Protein AF-A0A9E2MIL6-F1 (afdb_monomer_lite)

pLDDT: mean 82.3, std 19.16, range [36.94, 98.62]

Secondary structure (DSSP, 8-state):
--------PPPPTHHHHHHHHHHHHHHHHHHHHHHHHHHHHHHHHHHHSSSSSSHHHHHHHHHHHHHHHHHHHHHHHHHHHHHHHHHHHHHHHHHHHHHHHHHHHHHHHHHHHHHHHHHHHHHHHHTHHHHHHHHHHHHHHHHHHHHHHHHHHHHHHHHHHHHHHHHHHHHHHHHHHHHHHHHHHT-HHHHHHHHHHHHHHHHHHHHHHHHHHHTT-HHHHHHHHHHHHHHHHHHHHHS-HHHHHHHHHHHHHHHHHHHHTTT-HHHHHHHHHHHHHHHTT-S----------------------------------------PPPPPPPP-

Structure (mmCIF, N/CA/C/O backbone):
data_AF-A0A9E2MIL6-F1
#
_entry.id   AF-A0A9E2MIL6-F1
#
loop_
_atom_site.group_PDB
_atom_site.id
_atom_site.type_symbol
_atom_site.label_atom_id
_atom_site.label_alt_id
_atom_site.label_comp_id
_atom_site.label_asym_id
_atom_site.label_entity_id
_atom_site.label_seq_id
_atom_site.pdbx_PDB_ins_code
_atom_site.Cartn_x
_atom_site.Cartn_y
_atom_site.Cartn_z
_atom_site.occupancy
_atom_site.B_iso_or_equiv
_atom_site.auth_seq_id
_atom_site.auth_comp_id
_atom_site.auth_asym_id
_atom_site.auth_atom_id
_atom_site.pdbx_PDB_model_num
ATOM 1 N N . MET A 1 1 ? 63.887 69.217 -144.953 1.00 43.25 1 MET A N 1
ATOM 2 C CA . MET A 1 1 ? 65.229 69.279 -144.340 1.00 43.25 1 MET A CA 1
ATOM 3 C C . MET A 1 1 ? 65.961 68.019 -144.790 1.00 43.25 1 MET A C 1
ATOM 5 O O . MET A 1 1 ? 65.650 66.962 -144.269 1.00 43.25 1 MET A O 1
ATOM 9 N N . SER A 1 2 ? 66.550 68.006 -145.995 1.00 41.06 2 SER A N 1
ATOM 10 C CA . SER A 1 2 ? 67.922 68.478 -146.330 1.00 41.06 2 SER A CA 1
ATOM 11 C C . SER A 1 2 ? 68.955 67.561 -145.655 1.00 41.06 2 SER A C 1
ATOM 13 O O . SER A 1 2 ? 68.923 67.476 -144.437 1.00 41.06 2 SER A O 1
ATOM 15 N N . THR A 1 3 ? 69.821 66.802 -146.334 1.00 38.66 3 THR A N 1
ATOM 16 C CA . THR A 1 3 ? 70.665 67.081 -147.522 1.00 38.66 3 THR A CA 1
ATOM 17 C C . THR A 1 3 ? 70.992 65.762 -148.277 1.00 38.66 3 THR A C 1
ATOM 19 O O . THR A 1 3 ? 71.139 64.716 -147.656 1.00 38.66 3 THR A O 1
ATOM 22 N N . GLU A 1 4 ? 70.836 65.674 -149.606 1.00 36.94 4 GLU A N 1
ATOM 23 C CA . GLU A 1 4 ? 71.826 65.979 -150.673 1.00 36.94 4 GLU A CA 1
ATOM 24 C C . GLU A 1 4 ? 72.925 64.892 -150.838 1.00 36.94 4 GLU A C 1
ATOM 26 O O . GLU A 1 4 ? 73.786 64.730 -149.986 1.00 36.94 4 GLU A O 1
ATOM 31 N N . ASN A 1 5 ? 72.749 63.963 -151.795 1.00 39.34 5 ASN A N 1
ATOM 32 C CA . ASN A 1 5 ? 73.452 63.852 -153.100 1.00 39.34 5 ASN A CA 1
ATOM 33 C C . ASN A 1 5 ? 74.958 63.496 -152.981 1.00 39.34 5 ASN A C 1
ATOM 35 O O . ASN A 1 5 ? 75.748 64.238 -152.418 1.00 39.34 5 ASN A O 1
ATOM 39 N N . THR A 1 6 ? 75.431 62.359 -153.505 1.00 40.16 6 THR A N 1
ATOM 40 C CA . THR A 1 6 ? 75.965 62.275 -154.881 1.00 40.16 6 THR A CA 1
ATOM 41 C C . THR A 1 6 ? 76.201 60.814 -155.314 1.00 40.16 6 THR A C 1
ATOM 43 O O . THR A 1 6 ? 76.610 59.955 -154.539 1.00 40.16 6 THR A O 1
ATOM 46 N N . SER A 1 7 ? 75.917 60.540 -156.590 1.00 43.62 7 SER A N 1
ATOM 47 C CA . SER A 1 7 ? 76.016 59.240 -157.276 1.00 43.62 7 SER A CA 1
ATOM 48 C C . SER A 1 7 ? 77.433 58.959 -157.811 1.00 43.62 7 SER A C 1
ATOM 50 O O . SER A 1 7 ? 78.149 59.909 -158.120 1.00 43.62 7 SER A O 1
ATOM 52 N N . PRO A 1 8 ? 77.816 57.681 -158.022 1.00 45.56 8 PRO A N 1
ATOM 53 C CA . PRO A 1 8 ? 78.484 57.324 -159.286 1.00 45.56 8 PRO A CA 1
ATOM 54 C C . PRO A 1 8 ? 77.967 55.956 -159.840 1.00 45.56 8 PRO A C 1
ATOM 56 O O . PRO A 1 8 ? 77.100 55.327 -159.229 1.00 45.56 8 PRO A O 1
ATOM 59 N N . PRO A 1 9 ? 78.342 55.512 -161.059 1.00 50.78 9 PRO A N 1
ATOM 60 C CA . PRO A 1 9 ? 77.391 55.193 -162.121 1.00 50.78 9 PRO A CA 1
ATOM 61 C C . PRO A 1 9 ? 77.035 53.702 -162.231 1.00 50.78 9 PRO A C 1
ATOM 63 O O . PRO A 1 9 ? 77.764 52.801 -161.822 1.00 50.78 9 PRO A O 1
ATOM 66 N N . LYS A 1 10 ? 75.874 53.464 -162.848 1.00 45.84 10 LYS A N 1
ATOM 67 C CA . LYS A 1 10 ? 75.190 52.177 -163.034 1.00 45.84 10 LYS A CA 1
ATOM 68 C C . LYS A 1 10 ? 76.024 51.148 -163.830 1.00 45.84 10 LYS A C 1
ATOM 70 O O . LYS A 1 10 ? 76.318 51.399 -164.997 1.00 45.84 10 LYS A O 1
ATOM 75 N N . PRO A 1 11 ? 76.288 49.942 -163.285 1.00 48.06 11 PRO A N 1
ATOM 76 C CA . PRO A 1 11 ? 76.714 48.790 -164.077 1.00 48.06 11 PRO A CA 1
ATOM 77 C C . PRO A 1 11 ? 75.513 48.069 -164.713 1.00 48.06 11 PRO A C 1
ATOM 79 O O . PRO A 1 11 ? 74.457 47.905 -164.094 1.00 48.06 11 PRO A O 1
ATOM 82 N N . SER A 1 12 ? 75.712 47.640 -165.958 1.00 50.50 12 SER A N 1
ATOM 83 C CA . SER A 1 12 ? 74.729 47.079 -166.887 1.00 50.50 12 SER A CA 1
ATOM 84 C C . SER A 1 12 ? 73.965 45.850 -166.367 1.00 50.50 12 SER A C 1
ATOM 86 O O . SER A 1 12 ? 74.474 45.006 -165.624 1.00 50.50 12 SER A O 1
ATOM 88 N N . PHE A 1 13 ? 72.706 45.759 -166.802 1.00 53.91 13 PHE A N 1
ATOM 89 C CA . PHE A 1 13 ? 71.664 44.833 -166.340 1.00 53.91 13 PHE A CA 1
ATOM 90 C C . PHE A 1 13 ? 72.042 43.337 -166.451 1.00 53.91 13 PHE A C 1
ATOM 92 O O . PHE A 1 13 ? 71.562 42.524 -165.667 1.00 53.91 13 PHE A O 1
ATOM 99 N N . GLY A 1 14 ? 72.983 42.967 -167.329 1.00 52.81 14 GLY A N 1
ATOM 100 C CA . GLY A 1 14 ? 73.408 41.572 -167.521 1.00 52.81 14 GLY A CA 1
ATOM 101 C C . GLY A 1 14 ? 74.255 40.969 -166.387 1.00 52.81 14 GLY A C 1
ATOM 102 O O . GLY A 1 14 ? 74.230 39.758 -166.185 1.00 52.81 14 GLY A O 1
ATOM 103 N N . ARG A 1 15 ? 74.976 41.776 -165.589 1.00 58.66 15 ARG A N 1
ATOM 104 C CA . ARG A 1 15 ? 75.892 41.253 -164.547 1.00 58.66 15 ARG A CA 1
ATOM 105 C C . ARG A 1 15 ? 75.197 40.934 -163.214 1.00 58.66 15 ARG A C 1
ATOM 107 O O . ARG A 1 15 ? 75.737 40.180 -162.408 1.00 58.66 15 ARG A O 1
ATOM 114 N N . ARG A 1 16 ? 73.993 41.471 -162.976 1.00 58.41 16 ARG A N 1
ATOM 115 C CA . ARG A 1 16 ? 73.254 41.297 -161.707 1.00 58.41 16 ARG A CA 1
ATOM 116 C C . ARG A 1 16 ? 72.572 39.930 -161.580 1.00 58.41 16 ARG A C 1
ATOM 118 O O . ARG A 1 16 ? 72.495 39.406 -160.475 1.00 58.41 16 ARG A O 1
ATOM 125 N N . ILE A 1 17 ? 72.161 39.312 -162.689 1.00 62.59 17 ILE A N 1
ATOM 126 C CA . ILE A 1 17 ? 71.474 38.009 -162.658 1.00 62.59 17 ILE A CA 1
ATOM 127 C C . ILE A 1 17 ? 72.451 36.861 -162.335 1.00 62.59 17 ILE A C 1
ATOM 129 O O . ILE A 1 17 ? 72.128 35.984 -161.539 1.00 62.59 17 ILE A O 1
ATOM 133 N N . VAL A 1 18 ? 73.691 36.904 -162.836 1.00 61.03 18 VAL A N 1
ATOM 134 C CA . VAL A 1 18 ? 74.694 35.848 -162.575 1.00 61.03 18 VAL A CA 1
ATOM 135 C C . VAL A 1 18 ? 75.220 35.877 -161.127 1.00 61.03 18 VAL A C 1
ATOM 137 O O . VAL A 1 18 ? 75.524 34.833 -160.550 1.00 61.03 18 VAL A O 1
ATOM 140 N N . LEU A 1 19 ? 75.285 37.054 -160.494 1.00 61.66 19 LEU A N 1
ATOM 141 C CA . LEU A 1 19 ? 75.711 37.191 -159.092 1.00 61.66 19 LEU A CA 1
ATOM 142 C C . LEU A 1 19 ? 74.631 36.753 -158.088 1.00 61.66 19 LEU A C 1
ATOM 144 O O . LEU A 1 19 ? 74.975 36.163 -157.063 1.00 61.66 19 LEU A O 1
ATOM 148 N N . ALA A 1 20 ? 73.347 36.965 -158.397 1.00 62.59 20 ALA A N 1
ATOM 149 C CA . ALA A 1 20 ? 72.241 36.536 -157.537 1.00 62.59 20 ALA A CA 1
ATOM 150 C C . ALA A 1 20 ? 72.140 34.999 -157.431 1.00 62.59 20 ALA A C 1
ATOM 152 O O . ALA A 1 20 ? 71.977 34.468 -156.332 1.00 62.59 20 ALA A O 1
ATOM 153 N N . VAL A 1 21 ? 72.338 34.269 -158.536 1.00 67.19 21 VAL A N 1
ATOM 154 C CA . VAL A 1 21 ? 72.283 32.792 -158.539 1.00 67.19 21 VAL A CA 1
ATOM 155 C C . VAL A 1 21 ? 73.454 32.170 -157.762 1.00 67.19 21 VAL A C 1
ATOM 157 O O . VAL A 1 21 ? 73.262 31.218 -157.005 1.00 67.19 21 VAL A O 1
ATOM 160 N N . LYS A 1 22 ? 74.667 32.737 -157.860 1.00 67.88 22 LYS A N 1
ATOM 161 C CA . LYS A 1 22 ? 75.840 32.237 -157.115 1.00 67.88 22 LYS A CA 1
ATOM 162 C C . LYS A 1 22 ? 75.728 32.473 -155.601 1.00 67.88 22 LYS A C 1
ATOM 164 O O . LYS A 1 22 ? 76.190 31.638 -154.824 1.00 67.88 22 LYS A O 1
ATOM 169 N N . ALA A 1 23 ? 75.123 33.586 -155.175 1.00 67.62 23 ALA A N 1
ATOM 170 C CA . ALA A 1 23 ? 74.889 33.870 -153.757 1.00 67.62 23 ALA A CA 1
ATOM 171 C C . ALA A 1 23 ? 73.852 32.911 -153.145 1.00 67.62 23 ALA A C 1
ATOM 173 O O . ALA A 1 23 ? 74.071 32.398 -152.047 1.00 67.62 23 ALA A O 1
ATOM 174 N N . PHE A 1 24 ? 72.781 32.604 -153.885 1.00 69.56 24 PHE A N 1
ATOM 175 C CA . PHE A 1 24 ? 71.742 31.676 -153.437 1.00 69.56 24 PHE A CA 1
ATOM 176 C C . PHE A 1 24 ? 72.284 30.251 -153.221 1.00 69.56 24 PHE A C 1
ATOM 178 O O . PHE A 1 24 ? 72.054 29.659 -152.168 1.00 69.56 24 PHE A O 1
ATOM 185 N N . LEU A 1 25 ? 73.099 29.730 -154.149 1.00 70.19 25 LEU A N 1
ATOM 186 C CA . LEU A 1 25 ? 73.670 28.380 -154.022 1.00 70.19 25 LEU A CA 1
ATOM 187 C C . LEU A 1 25 ? 74.614 28.236 -152.808 1.00 70.19 25 LEU A C 1
ATOM 189 O O . LEU A 1 25 ? 74.667 27.184 -152.173 1.00 70.19 25 LEU A O 1
ATOM 193 N N . ARG A 1 26 ? 75.354 29.299 -152.459 1.00 71.31 26 ARG A N 1
ATOM 194 C CA . ARG A 1 26 ? 76.299 29.294 -151.328 1.00 71.31 26 ARG A CA 1
ATOM 195 C C . ARG A 1 26 ? 75.586 29.331 -149.970 1.00 71.31 26 ARG A C 1
ATOM 197 O O . ARG A 1 26 ? 76.081 28.731 -149.020 1.00 71.31 26 ARG A O 1
ATOM 204 N N . ALA A 1 27 ? 74.431 29.995 -149.888 1.00 71.12 27 ALA A N 1
ATOM 205 C CA . ALA A 1 27 ? 73.618 30.043 -148.673 1.00 71.12 27 ALA A CA 1
ATOM 206 C C . ALA A 1 27 ? 73.003 28.671 -148.339 1.00 71.12 27 ALA A C 1
ATOM 208 O O . ALA A 1 27 ? 73.057 28.244 -147.188 1.00 71.12 27 ALA A O 1
ATOM 209 N N . VAL A 1 28 ? 72.505 27.943 -149.347 1.00 72.38 28 VAL A N 1
ATOM 210 C CA . VAL A 1 28 ? 71.912 26.604 -149.155 1.00 72.38 28 VAL A CA 1
ATOM 211 C C . VAL A 1 28 ? 72.938 25.598 -148.612 1.00 72.38 28 VAL A C 1
ATOM 213 O O . VAL A 1 28 ? 72.621 24.803 -147.729 1.00 72.38 28 VAL A O 1
ATOM 216 N N . LEU A 1 29 ? 74.191 25.662 -149.071 1.00 75.44 29 LEU A N 1
ATOM 217 C CA . LEU A 1 29 ? 75.238 24.725 -148.648 1.00 75.44 29 LEU A CA 1
ATOM 218 C C . LEU A 1 29 ? 75.699 24.946 -147.191 1.00 75.44 29 LEU A C 1
ATOM 220 O O . LEU A 1 29 ? 75.998 23.981 -146.492 1.00 75.44 29 LEU A O 1
ATOM 224 N N . LEU A 1 30 ? 75.703 26.191 -146.698 1.00 72.19 30 LEU A N 1
ATOM 225 C CA . LEU A 1 30 ? 76.052 26.502 -145.302 1.00 72.19 30 LEU A CA 1
ATOM 226 C C . LEU A 1 30 ? 75.008 25.988 -144.299 1.00 72.19 30 LEU A C 1
ATOM 228 O O . LEU A 1 30 ? 75.376 25.491 -143.234 1.00 72.19 30 LEU A O 1
ATOM 232 N N . VAL A 1 31 ? 73.720 26.054 -144.651 1.00 74.44 31 VAL A N 1
ATOM 233 C CA . VAL A 1 31 ? 72.636 25.543 -143.795 1.00 74.44 31 VAL A CA 1
ATOM 234 C C . VAL A 1 31 ? 72.760 24.027 -143.613 1.00 74.44 31 VAL A C 1
ATOM 236 O O . VAL A 1 31 ? 72.680 23.540 -142.486 1.00 74.44 31 VAL A O 1
ATOM 239 N N . LEU A 1 32 ? 73.070 23.286 -144.682 1.00 75.31 32 LEU A N 1
ATOM 240 C CA . LEU A 1 32 ? 73.260 21.831 -144.624 1.00 75.31 32 LEU A CA 1
ATOM 241 C C . LEU A 1 32 ? 74.431 21.410 -143.717 1.00 75.31 32 LEU A C 1
ATOM 243 O O . LEU A 1 32 ? 74.298 20.457 -142.950 1.00 75.31 32 LEU A O 1
ATOM 247 N N . ILE A 1 33 ? 75.550 22.145 -143.740 1.00 76.31 33 ILE A N 1
ATOM 248 C CA . ILE A 1 33 ? 76.714 21.860 -142.881 1.00 76.31 33 ILE A CA 1
ATOM 249 C C . ILE A 1 33 ? 76.392 22.116 -141.399 1.00 76.31 33 ILE A C 1
ATOM 251 O O . ILE A 1 33 ? 76.786 21.320 -140.545 1.00 76.31 33 ILE A O 1
ATOM 255 N N . SER A 1 34 ? 75.639 23.177 -141.080 1.00 75.19 34 SER A N 1
ATOM 256 C CA . SER A 1 34 ? 75.239 23.450 -139.689 1.00 75.19 34 SER A CA 1
ATOM 257 C C . SER A 1 34 ? 74.345 22.353 -139.096 1.00 75.19 34 SER A C 1
ATOM 259 O O . SER A 1 34 ? 74.513 21.997 -137.930 1.00 75.19 34 SER A O 1
ATOM 261 N N . LEU A 1 35 ? 73.462 21.751 -139.902 1.00 77.44 35 LEU A N 1
ATOM 262 C CA . LEU A 1 35 ? 72.550 20.698 -139.447 1.00 77.44 35 LEU A CA 1
ATOM 263 C C . LEU A 1 35 ? 73.305 19.411 -139.063 1.00 77.44 35 LEU A C 1
ATOM 265 O O . LEU A 1 35 ? 73.027 18.797 -138.031 1.00 77.44 35 LEU A O 1
ATOM 269 N N . ILE A 1 36 ? 74.311 19.029 -139.855 1.00 78.00 36 ILE A N 1
ATOM 270 C CA . ILE A 1 36 ? 75.138 17.839 -139.592 1.00 78.00 36 ILE A CA 1
ATOM 271 C C . ILE A 1 36 ? 75.932 18.007 -138.287 1.00 78.00 36 ILE A C 1
ATOM 273 O O . ILE A 1 36 ? 76.013 17.077 -137.483 1.00 78.00 36 ILE A O 1
ATOM 277 N N . LEU A 1 37 ? 76.470 19.205 -138.038 1.00 78.06 37 LEU A N 1
ATOM 278 C CA . LEU A 1 37 ? 77.314 19.471 -136.873 1.00 78.06 37 LEU A CA 1
ATOM 279 C C . LEU A 1 37 ? 76.527 19.434 -135.552 1.00 78.06 37 LEU A C 1
ATOM 281 O O . LEU A 1 37 ? 77.010 18.880 -134.565 1.00 78.06 37 LEU A O 1
ATOM 285 N N . VAL A 1 38 ? 75.290 19.944 -135.547 1.00 77.81 38 VAL A N 1
ATOM 286 C CA . VAL A 1 38 ? 74.392 19.864 -134.378 1.00 77.81 38 VAL A CA 1
ATOM 287 C C . VAL A 1 38 ? 74.036 18.409 -134.058 1.00 77.81 38 VAL A C 1
ATOM 289 O O . VAL A 1 38 ? 74.048 18.011 -132.894 1.00 77.81 38 VAL A O 1
ATOM 292 N N . THR A 1 39 ? 73.791 17.588 -135.081 1.00 75.00 39 THR A N 1
ATOM 293 C CA . THR A 1 39 ? 73.405 16.179 -134.897 1.00 75.00 39 THR A CA 1
ATOM 294 C C . THR A 1 39 ? 74.536 15.346 -134.274 1.00 75.00 39 THR A C 1
ATOM 296 O O . THR A 1 39 ? 74.291 14.519 -133.395 1.00 75.00 39 THR A O 1
ATOM 299 N N . ALA A 1 40 ? 75.792 15.596 -134.663 1.00 77.06 40 ALA A N 1
ATOM 300 C CA . ALA A 1 40 ? 76.956 14.905 -134.101 1.00 77.06 40 ALA A CA 1
ATOM 301 C C . ALA A 1 40 ? 77.187 15.231 -132.612 1.00 77.06 40 ALA A C 1
ATOM 303 O O . ALA A 1 40 ? 77.559 14.353 -131.830 1.00 77.06 40 ALA A O 1
ATOM 304 N N . LEU A 1 41 ? 76.925 16.476 -132.205 1.00 77.06 41 LEU A N 1
ATOM 305 C CA . LEU A 1 41 ? 77.143 16.935 -130.831 1.00 77.06 41 LEU A CA 1
ATOM 306 C C . LEU A 1 41 ? 76.176 16.271 -129.834 1.00 77.06 41 LEU A C 1
ATOM 308 O O . LEU A 1 41 ? 76.579 15.918 -128.726 1.00 77.06 41 LEU A O 1
ATOM 312 N N . VAL A 1 42 ? 74.928 16.026 -130.249 1.00 77.62 42 VAL A N 1
ATOM 313 C CA . VAL A 1 42 ? 73.914 15.344 -129.422 1.00 77.62 42 VAL A CA 1
ATOM 314 C C . VAL A 1 42 ? 74.280 13.874 -129.174 1.00 77.62 42 VAL A C 1
ATOM 316 O O . VAL A 1 42 ? 74.167 13.394 -128.045 1.00 77.62 42 VAL A O 1
ATOM 319 N N . LEU A 1 43 ? 74.778 13.162 -130.191 1.00 77.81 43 LEU A N 1
ATOM 320 C CA . LEU A 1 43 ? 75.157 11.749 -130.054 1.00 77.81 43 LEU A CA 1
ATOM 321 C C . LEU A 1 43 ? 76.360 11.554 -129.122 1.00 77.81 43 LEU A C 1
ATOM 323 O O . LEU A 1 43 ? 76.303 10.709 -128.227 1.00 77.81 43 LEU A O 1
ATOM 327 N N . VAL A 1 44 ? 77.412 12.367 -129.265 1.00 76.06 44 VAL A N 1
ATOM 328 C CA . VAL A 1 44 ? 78.612 12.268 -128.411 1.00 76.06 44 VAL A CA 1
ATOM 329 C C . VAL A 1 44 ? 78.305 12.675 -126.966 1.00 76.06 44 VAL A C 1
ATOM 331 O O . VAL A 1 44 ? 78.770 12.014 -126.035 1.00 76.06 44 VAL A O 1
ATOM 334 N N . GLY A 1 45 ? 77.465 13.697 -126.766 1.00 65.69 45 GLY A N 1
ATOM 335 C CA . GLY A 1 45 ? 77.015 14.105 -125.433 1.00 65.69 45 GLY A CA 1
ATOM 336 C C . GLY A 1 45 ? 76.285 12.985 -124.684 1.00 65.69 45 GLY A C 1
ATOM 337 O O . GLY A 1 45 ? 76.525 12.782 -123.496 1.00 65.69 45 GLY A O 1
ATOM 338 N N . SER A 1 46 ? 75.464 12.193 -125.384 1.00 70.12 46 SER A N 1
ATOM 339 C CA . SER A 1 46 ? 74.737 11.074 -124.767 1.00 70.12 46 SER A CA 1
ATOM 340 C C . SER A 1 46 ? 75.641 9.908 -124.331 1.00 70.12 46 SER A C 1
ATOM 342 O O . SER A 1 46 ? 75.314 9.202 -123.379 1.00 70.12 46 SER A O 1
ATOM 344 N N . GLN A 1 47 ? 76.799 9.717 -124.974 1.00 66.25 47 GLN A N 1
ATOM 345 C CA . GLN A 1 47 ? 77.648 8.544 -124.738 1.00 66.25 47 GLN A CA 1
ATOM 346 C C . GLN A 1 47 ? 78.620 8.712 -123.554 1.00 66.25 47 GLN A C 1
ATOM 348 O O . GLN A 1 47 ? 79.008 7.719 -122.936 1.00 66.25 47 GLN A O 1
ATOM 353 N N . LEU A 1 48 ? 78.995 9.947 -123.202 1.00 62.03 48 LEU A N 1
ATOM 354 C CA . LEU A 1 48 ? 79.990 10.225 -122.154 1.00 62.03 48 LEU A CA 1
ATOM 355 C C . LEU A 1 48 ? 79.418 10.246 -120.725 1.00 62.03 48 LEU A C 1
ATOM 357 O O . LEU A 1 48 ? 80.157 9.972 -119.784 1.00 62.03 48 LEU A O 1
ATOM 361 N N . LEU A 1 49 ? 78.114 10.483 -120.539 1.00 59.72 49 LEU A N 1
ATOM 362 C CA . LEU A 1 49 ? 77.493 10.439 -119.203 1.00 59.72 49 LEU A CA 1
ATOM 363 C C . LEU A 1 49 ? 77.164 9.010 -118.719 1.00 59.72 49 LEU A C 1
ATOM 365 O O . LEU A 1 49 ? 76.844 8.816 -117.550 1.00 59.72 49 LEU A O 1
ATOM 369 N N . GLY A 1 50 ? 77.256 7.999 -119.589 1.00 54.12 50 GLY A N 1
ATOM 370 C CA . GLY A 1 50 ? 76.706 6.665 -119.326 1.00 54.12 50 GLY A CA 1
ATOM 371 C C . GLY A 1 50 ? 77.577 5.673 -118.542 1.00 54.12 50 GLY A C 1
ATOM 372 O O . GLY A 1 50 ? 77.092 4.581 -118.254 1.00 54.12 50 GLY A O 1
ATOM 373 N N . ARG A 1 51 ? 78.847 5.957 -118.207 1.00 57.53 51 ARG A N 1
ATOM 374 C CA . ARG A 1 51 ? 79.741 4.930 -117.619 1.00 57.53 51 ARG A CA 1
ATOM 375 C C . ARG A 1 51 ? 80.587 5.417 -116.435 1.00 57.53 51 ARG A C 1
ATOM 377 O O . ARG A 1 51 ? 81.660 5.977 -116.612 1.00 57.53 51 ARG A O 1
ATOM 384 N N . GLY A 1 52 ? 80.157 5.066 -115.218 1.00 57.91 52 GLY A N 1
ATOM 385 C CA . GLY A 1 52 ? 81.063 4.428 -114.247 1.00 57.91 52 GLY A CA 1
ATOM 386 C C . GLY A 1 52 ? 81.304 5.103 -112.893 1.00 57.91 52 GLY A C 1
ATOM 387 O O . GLY A 1 52 ? 81.428 4.388 -111.907 1.00 57.91 52 GLY A O 1
ATOM 388 N N . TYR A 1 53 ? 81.341 6.434 -112.784 1.00 56.25 53 TYR A N 1
ATOM 389 C CA . TYR A 1 53 ? 81.792 7.082 -111.532 1.00 56.25 53 TYR A CA 1
ATOM 390 C C . TYR A 1 53 ? 80.701 7.343 -110.480 1.00 56.25 53 TYR A C 1
ATOM 392 O O . TYR A 1 53 ? 81.021 7.543 -109.312 1.00 56.25 53 TYR A O 1
ATOM 400 N N . PHE A 1 54 ? 79.419 7.290 -110.848 1.00 58.16 54 PHE A N 1
ATOM 401 C CA . PHE A 1 54 ? 78.317 7.553 -109.914 1.00 58.16 54 PHE A CA 1
ATOM 402 C C . PHE A 1 54 ? 77.805 6.315 -109.160 1.00 58.16 54 PHE A C 1
ATOM 404 O O . PHE A 1 54 ? 77.069 6.481 -108.199 1.00 58.16 54 PHE A O 1
ATOM 411 N N . MET A 1 55 ? 78.174 5.084 -109.536 1.00 56.59 55 MET A N 1
ATOM 412 C CA . MET A 1 55 ? 77.567 3.887 -108.924 1.00 56.59 55 MET A CA 1
ATOM 413 C C . MET A 1 55 ? 78.245 3.437 -107.613 1.00 56.59 55 MET A C 1
ATOM 415 O O . MET A 1 55 ? 77.557 3.030 -106.686 1.00 56.59 55 MET A O 1
ATOM 419 N N . GLN A 1 56 ? 79.567 3.592 -107.451 1.00 58.91 56 GLN A N 1
ATOM 420 C CA . GLN A 1 56 ? 80.277 3.050 -106.275 1.00 58.91 56 GLN A CA 1
ATOM 421 C C . GLN A 1 56 ? 80.048 3.844 -104.971 1.00 58.91 56 GLN A C 1
ATOM 423 O O . GLN A 1 56 ? 80.074 3.283 -103.874 1.00 58.91 56 GLN A O 1
ATOM 428 N N . SER A 1 57 ? 79.824 5.157 -105.063 1.00 64.31 57 SER A N 1
ATOM 429 C CA . SER A 1 57 ? 79.400 5.980 -103.921 1.00 64.31 57 SER A CA 1
ATOM 430 C C . SER A 1 57 ? 77.933 5.738 -103.564 1.00 64.31 57 SER A C 1
ATOM 432 O O . SER A 1 57 ? 77.577 5.814 -102.390 1.00 64.31 57 SER A O 1
ATOM 434 N N . VAL A 1 58 ? 77.103 5.391 -104.551 1.00 71.56 58 VAL A N 1
ATOM 435 C CA . VAL A 1 58 ? 75.703 5.018 -104.335 1.00 71.56 58 VAL A CA 1
ATOM 436 C C . VAL A 1 58 ? 75.604 3.679 -103.609 1.00 71.56 58 VAL A C 1
ATOM 438 O O . VAL A 1 58 ? 74.793 3.592 -102.698 1.00 71.56 58 VAL A O 1
ATOM 441 N N . ASP A 1 59 ? 76.468 2.694 -103.876 1.00 73.38 59 ASP A N 1
ATOM 442 C CA . ASP A 1 59 ? 76.451 1.409 -103.149 1.00 73.38 59 ASP A CA 1
ATOM 443 C C . ASP A 1 59 ? 76.756 1.563 -101.644 1.00 73.38 59 ASP A C 1
ATOM 445 O O . ASP A 1 59 ? 76.037 1.022 -100.806 1.00 73.38 59 ASP A O 1
ATOM 449 N N . LYS A 1 60 ? 77.774 2.356 -101.269 1.00 77.88 60 LYS A N 1
ATOM 450 C CA . LYS A 1 60 ? 78.099 2.629 -99.849 1.00 77.88 60 LYS A CA 1
ATOM 451 C C . LYS A 1 60 ? 77.058 3.505 -99.155 1.00 77.88 60 LYS A C 1
ATOM 453 O O . LYS A 1 60 ? 76.781 3.314 -97.975 1.00 77.88 60 LYS A O 1
ATOM 458 N N . ASN A 1 61 ? 76.498 4.479 -99.872 1.00 80.38 61 ASN A N 1
ATOM 459 C CA . ASN A 1 61 ? 75.411 5.293 -99.337 1.00 80.38 61 ASN A CA 1
ATOM 460 C C . ASN A 1 61 ? 74.147 4.434 -99.158 1.00 80.38 61 ASN A C 1
ATOM 462 O O . ASN A 1 61 ? 73.487 4.514 -98.133 1.00 80.38 61 ASN A O 1
ATOM 466 N N . THR A 1 62 ? 73.876 3.513 -100.084 1.00 84.19 62 THR A N 1
ATOM 467 C CA . THR A 1 62 ? 72.761 2.561 -99.991 1.00 84.19 62 THR A CA 1
ATOM 468 C C . THR A 1 62 ? 72.923 1.616 -98.801 1.00 84.19 62 THR A C 1
ATOM 470 O O . THR A 1 62 ? 71.949 1.405 -98.084 1.00 84.19 62 THR A O 1
ATOM 473 N N . SER A 1 63 ? 74.129 1.103 -98.517 1.00 82.81 63 SER A N 1
ATOM 474 C CA . SER A 1 63 ? 74.351 0.266 -97.326 1.00 82.81 63 SER A CA 1
ATOM 475 C C . SER A 1 63 ? 74.190 1.051 -96.019 1.00 82.81 63 SER A C 1
ATOM 477 O O . SER A 1 63 ? 73.555 0.563 -95.094 1.00 82.81 63 SER A O 1
ATOM 479 N N . GLN A 1 64 ? 74.691 2.291 -95.950 1.00 88.06 64 GLN A N 1
ATOM 480 C CA . GLN A 1 64 ? 74.502 3.155 -94.775 1.00 88.06 64 GLN A CA 1
ATOM 481 C C . GLN A 1 64 ? 73.037 3.553 -94.568 1.00 88.06 64 GLN A C 1
ATOM 483 O O . GLN A 1 64 ? 72.567 3.578 -93.434 1.00 88.06 64 GLN A O 1
ATOM 488 N N . ILE A 1 65 ? 72.309 3.844 -95.649 1.00 88.94 65 ILE A N 1
ATOM 489 C CA . ILE A 1 65 ? 70.870 4.120 -95.603 1.00 88.94 65 ILE A CA 1
ATOM 490 C C . ILE A 1 65 ? 70.112 2.875 -95.141 1.00 88.94 65 ILE A C 1
ATOM 492 O O . ILE A 1 65 ? 69.192 3.000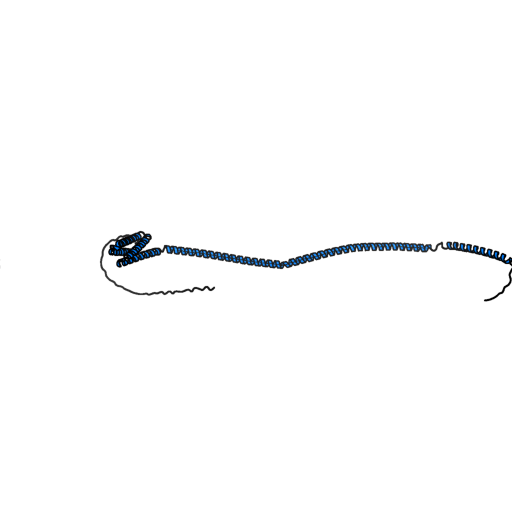 -94.339 1.00 88.94 65 ILE A O 1
ATOM 496 N N . HIS A 1 66 ? 70.503 1.683 -95.595 1.00 91.06 66 HIS A N 1
ATOM 497 C CA . HIS A 1 66 ? 69.893 0.434 -95.149 1.00 91.06 66 HIS A CA 1
ATOM 498 C C . HIS A 1 66 ? 70.133 0.181 -93.654 1.00 91.06 66 HIS A C 1
ATOM 500 O O . HIS A 1 66 ? 69.177 -0.078 -92.930 1.00 91.06 66 HIS A O 1
ATOM 506 N N . ASP A 1 67 ? 71.366 0.353 -93.168 1.00 93.00 67 ASP A N 1
ATOM 507 C CA . ASP A 1 67 ? 71.698 0.215 -91.742 1.00 93.00 67 ASP A CA 1
ATOM 508 C C . ASP A 1 67 ? 70.974 1.259 -90.874 1.00 93.00 67 ASP A C 1
ATOM 510 O O . ASP A 1 67 ? 70.492 0.946 -89.783 1.00 93.00 67 ASP A O 1
ATOM 514 N N . LEU A 1 68 ? 70.863 2.503 -91.358 1.00 91.62 68 LEU A N 1
ATOM 515 C CA . LEU A 1 68 ? 70.086 3.557 -90.701 1.00 91.62 68 LEU A CA 1
ATOM 516 C C . LEU A 1 68 ? 68.593 3.239 -90.692 1.00 91.62 68 LEU A C 1
ATOM 518 O O . LEU A 1 68 ? 67.951 3.471 -89.674 1.00 91.62 68 LEU A O 1
ATOM 522 N N . SER A 1 69 ? 68.054 2.695 -91.786 1.00 92.94 69 SER A N 1
ATOM 523 C CA . SER A 1 69 ? 66.663 2.242 -91.857 1.00 92.94 69 SER A CA 1
ATOM 524 C C . SER A 1 69 ? 66.414 1.145 -90.832 1.00 92.94 69 SER A C 1
ATOM 526 O O . SER A 1 69 ? 65.492 1.273 -90.042 1.00 92.94 69 SER A O 1
ATOM 528 N N . ILE A 1 70 ? 67.282 0.129 -90.767 1.00 94.06 70 ILE A N 1
ATOM 529 C CA . ILE A 1 70 ? 67.166 -0.958 -89.787 1.00 94.06 70 ILE A CA 1
ATOM 530 C C . ILE A 1 70 ? 67.212 -0.407 -88.360 1.00 94.06 70 ILE A C 1
ATOM 532 O O . ILE A 1 70 ? 66.380 -0.781 -87.537 1.00 94.06 70 ILE A O 1
ATOM 536 N N . ARG A 1 71 ? 68.154 0.492 -88.049 1.00 93.56 71 ARG A N 1
ATOM 537 C CA . ARG A 1 71 ? 68.236 1.101 -86.713 1.00 93.56 71 ARG A CA 1
ATOM 538 C C . ARG A 1 71 ? 66.998 1.936 -86.395 1.00 93.56 71 ARG A C 1
ATOM 540 O O . ARG A 1 71 ? 66.486 1.851 -85.289 1.00 93.56 71 ARG A O 1
ATOM 547 N N . HIS A 1 72 ? 66.516 2.719 -87.351 1.00 93.88 72 HIS A N 1
ATOM 548 C CA . HIS A 1 72 ? 65.315 3.528 -87.186 1.00 93.88 72 HIS A CA 1
ATOM 549 C C . HIS A 1 72 ? 64.071 2.655 -86.974 1.00 93.88 72 HIS A C 1
ATOM 551 O O . HIS A 1 72 ? 63.242 2.967 -86.124 1.00 93.88 72 HIS A O 1
ATOM 557 N N . ASP A 1 73 ? 63.962 1.537 -87.691 1.00 95.19 73 ASP A N 1
ATOM 558 C CA . ASP A 1 73 ? 62.882 0.567 -87.515 1.00 95.19 73 ASP A CA 1
ATOM 559 C C . ASP A 1 73 ? 62.960 -0.093 -86.129 1.00 95.19 73 ASP A C 1
ATOM 561 O O . ASP A 1 73 ? 61.947 -0.175 -85.438 1.00 95.19 73 ASP A O 1
ATOM 565 N N . GLN A 1 74 ? 64.163 -0.459 -85.671 1.00 95.19 74 GLN A N 1
ATOM 566 C CA . GLN A 1 74 ? 64.397 -0.983 -84.318 1.00 95.19 74 GLN A CA 1
ATOM 567 C C . GLN A 1 74 ? 64.070 0.039 -83.220 1.00 95.19 74 GLN A C 1
ATOM 569 O O . GLN A 1 74 ? 63.432 -0.305 -82.225 1.00 95.19 74 GLN A O 1
ATOM 574 N N . ASP A 1 75 ? 64.482 1.297 -83.388 1.00 95.25 75 ASP A N 1
ATOM 575 C CA . ASP A 1 75 ? 64.204 2.370 -82.432 1.00 95.25 75 ASP A CA 1
ATOM 576 C C . ASP A 1 75 ? 62.699 2.662 -82.367 1.00 95.25 75 ASP A C 1
ATOM 578 O O . ASP A 1 75 ? 62.140 2.803 -81.276 1.00 95.25 75 ASP A O 1
ATOM 582 N N . ASN A 1 76 ? 62.016 2.688 -83.515 1.00 96.38 76 ASN A N 1
ATOM 583 C CA . ASN A 1 76 ? 60.563 2.838 -83.568 1.00 96.38 76 ASN A CA 1
ATOM 584 C C . ASN A 1 76 ? 59.846 1.660 -82.914 1.00 96.38 76 ASN A C 1
ATOM 586 O O . ASN A 1 76 ? 58.860 1.870 -82.203 1.00 96.38 76 ASN A O 1
ATOM 590 N N . GLU A 1 77 ? 60.335 0.437 -83.112 1.00 96.44 77 GLU A N 1
ATOM 591 C CA . GLU A 1 77 ? 59.793 -0.748 -82.455 1.00 96.44 77 GLU A CA 1
ATOM 592 C C . GLU A 1 77 ? 59.965 -0.649 -80.932 1.00 96.44 77 GLU A C 1
ATOM 594 O O . GLU A 1 77 ? 58.992 -0.818 -80.198 1.00 96.44 77 GLU A O 1
ATOM 599 N N . LEU A 1 78 ? 61.148 -0.260 -80.444 1.00 96.12 78 LEU A N 1
ATOM 600 C CA . LEU A 1 78 ? 61.409 -0.056 -79.016 1.00 96.12 78 LEU A CA 1
ATOM 601 C C . LEU A 1 78 ? 60.533 1.052 -78.415 1.00 96.12 78 LEU A C 1
ATOM 603 O O . LEU A 1 78 ? 59.999 0.890 -77.316 1.00 96.12 78 LEU A O 1
ATOM 607 N N . ILE A 1 79 ? 60.385 2.187 -79.104 1.00 96.69 79 ILE A N 1
ATOM 608 C CA . ILE A 1 79 ? 59.513 3.284 -78.660 1.00 96.69 79 ILE A CA 1
ATOM 609 C C . ILE A 1 79 ? 58.066 2.800 -78.600 1.00 96.69 79 ILE A C 1
ATOM 611 O O . ILE A 1 79 ? 57.388 3.040 -77.602 1.00 96.69 79 ILE A O 1
ATOM 615 N N . THR A 1 80 ? 57.610 2.073 -79.619 1.00 96.38 80 THR A N 1
ATOM 616 C CA . THR A 1 80 ? 56.259 1.499 -79.660 1.00 96.38 80 THR A CA 1
ATOM 617 C C . THR A 1 80 ? 56.046 0.519 -78.509 1.00 96.38 80 THR A C 1
ATOM 619 O O . THR A 1 80 ? 55.026 0.594 -77.826 1.00 96.38 80 THR A O 1
ATOM 622 N N . GLN A 1 81 ? 57.029 -0.338 -78.223 1.00 97.38 81 GLN A N 1
ATOM 623 C CA . GLN A 1 81 ? 56.999 -1.262 -77.089 1.00 97.38 81 GLN A CA 1
ATOM 624 C C . GLN A 1 81 ? 56.946 -0.521 -75.747 1.00 97.38 81 GLN A C 1
ATOM 626 O O . GLN A 1 81 ? 56.128 -0.860 -74.895 1.00 97.38 81 GLN A O 1
ATOM 631 N N . ARG A 1 82 ? 57.761 0.524 -75.556 1.00 96.88 82 ARG A N 1
ATOM 632 C CA . ARG A 1 82 ? 57.738 1.344 -74.332 1.00 96.88 82 ARG A CA 1
ATOM 633 C C . ARG A 1 82 ? 56.423 2.097 -74.162 1.00 96.88 82 ARG A C 1
ATOM 635 O O . ARG A 1 82 ? 55.925 2.181 -73.047 1.00 96.88 82 ARG A O 1
ATOM 642 N N . LEU A 1 83 ? 55.857 2.640 -75.240 1.00 97.44 83 LEU A N 1
ATOM 643 C CA . LEU A 1 83 ? 54.546 3.288 -75.201 1.00 97.44 83 LEU A CA 1
ATOM 644 C C . LEU A 1 83 ? 53.452 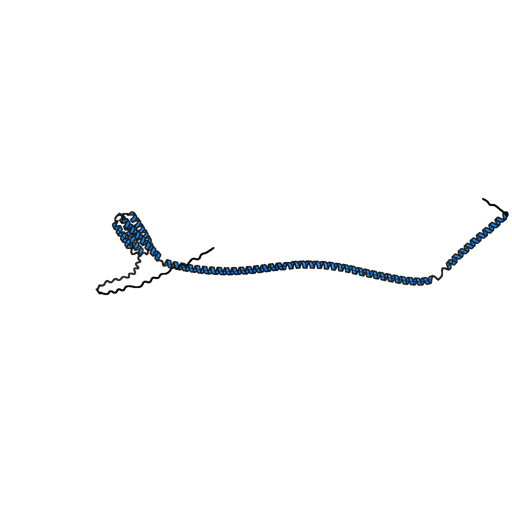2.281 -74.840 1.00 97.44 83 LEU A C 1
ATOM 646 O O . LEU A 1 83 ? 52.614 2.588 -73.998 1.00 97.44 83 LEU A O 1
ATOM 650 N N . ALA A 1 84 ? 53.492 1.075 -75.410 1.00 97.12 84 ALA A N 1
ATOM 651 C CA . ALA A 1 84 ? 52.565 0.006 -75.057 1.00 97.12 84 ALA A CA 1
ATOM 652 C C . ALA A 1 84 ? 52.686 -0.395 -73.574 1.00 97.12 84 ALA A C 1
ATOM 654 O O . ALA A 1 84 ? 51.670 -0.470 -72.889 1.00 97.12 84 ALA A O 1
ATOM 655 N N . ASP A 1 85 ? 53.905 -0.574 -73.055 1.00 97.75 85 ASP A N 1
ATOM 656 C CA . ASP A 1 85 ? 54.151 -0.892 -71.638 1.00 97.75 85 ASP A CA 1
ATOM 657 C C . ASP A 1 85 ? 53.663 0.221 -70.695 1.00 97.75 85 ASP A C 1
ATOM 659 O O . ASP A 1 85 ? 52.966 -0.041 -69.713 1.00 97.75 85 ASP A O 1
ATOM 663 N N . LEU A 1 86 ? 53.945 1.485 -71.028 1.00 97.69 86 LEU A N 1
ATOM 664 C CA . LEU A 1 86 ? 53.461 2.630 -70.256 1.00 97.69 86 LEU A CA 1
ATOM 665 C C . LEU A 1 86 ? 51.934 2.726 -70.263 1.00 97.69 86 LEU A C 1
ATOM 667 O O . LEU A 1 86 ? 51.357 3.031 -69.223 1.00 97.69 86 LEU A O 1
ATOM 671 N N . LEU A 1 87 ? 51.278 2.446 -71.393 1.00 97.38 87 LEU A N 1
ATOM 672 C CA . LEU A 1 87 ? 49.815 2.412 -71.477 1.00 97.38 87 LEU A CA 1
ATOM 673 C C . LEU A 1 87 ? 49.226 1.283 -70.626 1.00 97.38 87 LEU A C 1
ATOM 675 O O . LEU A 1 87 ? 48.243 1.509 -69.923 1.00 97.38 87 LEU A O 1
ATOM 679 N N . VAL A 1 88 ? 49.844 0.097 -70.630 1.00 98.00 88 VAL A N 1
ATOM 680 C CA . VAL A 1 88 ? 49.435 -1.019 -69.762 1.00 98.00 88 VAL A CA 1
ATOM 681 C C . VAL A 1 88 ? 49.590 -0.637 -68.293 1.00 98.00 88 VAL A C 1
ATOM 683 O O . VAL A 1 88 ? 48.651 -0.792 -67.515 1.00 98.00 88 VAL A O 1
ATOM 686 N N . ARG A 1 89 ? 50.740 -0.080 -67.900 1.00 97.69 89 ARG A N 1
ATOM 687 C CA . ARG A 1 89 ? 50.971 0.357 -66.519 1.00 97.69 89 ARG A CA 1
ATOM 688 C C . ARG A 1 89 ? 50.020 1.479 -66.102 1.00 97.69 89 ARG A C 1
ATOM 690 O O . ARG A 1 89 ? 49.563 1.474 -64.963 1.00 97.69 89 ARG A O 1
ATOM 697 N N . LEU A 1 90 ? 49.721 2.420 -66.999 1.00 97.75 90 LEU A N 1
ATOM 698 C CA . LEU A 1 90 ? 48.754 3.490 -66.755 1.00 97.75 90 LEU A CA 1
ATOM 699 C C . LEU A 1 90 ? 47.357 2.912 -66.514 1.00 97.75 90 LEU A C 1
ATOM 701 O O . LEU A 1 90 ? 46.713 3.304 -65.549 1.00 97.75 90 LEU A O 1
ATOM 705 N N . ASN A 1 91 ? 46.936 1.937 -67.321 1.00 97.56 91 ASN A N 1
ATOM 706 C CA . ASN A 1 91 ? 45.653 1.258 -67.151 1.00 97.56 91 ASN A CA 1
ATOM 707 C C . ASN A 1 91 ? 45.578 0.489 -65.817 1.00 97.56 91 ASN A C 1
ATOM 709 O O . ASN A 1 91 ? 44.586 0.590 -65.104 1.00 97.56 91 ASN A O 1
ATOM 713 N N . VAL A 1 92 ? 46.651 -0.208 -65.422 1.00 97.94 92 VAL A N 1
ATOM 714 C CA . VAL A 1 92 ? 46.724 -0.882 -64.111 1.00 97.94 92 VAL A CA 1
ATOM 715 C C . VAL A 1 92 ? 46.647 0.123 -62.958 1.00 97.94 92 VAL A C 1
ATOM 717 O O . VAL A 1 92 ? 45.929 -0.118 -61.991 1.00 97.94 92 VAL A O 1
ATOM 720 N N . LEU A 1 93 ? 47.355 1.254 -63.055 1.00 97.31 93 LEU A N 1
ATOM 721 C CA . LEU A 1 93 ? 47.303 2.319 -62.048 1.00 97.31 93 LEU A CA 1
ATOM 722 C C . LEU A 1 93 ? 45.929 2.995 -61.984 1.00 97.31 93 LEU A C 1
ATOM 724 O O . LEU A 1 93 ? 45.502 3.376 -60.899 1.00 97.31 93 LEU A O 1
ATOM 728 N N . GLU A 1 94 ? 45.236 3.136 -63.113 1.00 97.75 94 GLU A N 1
ATOM 729 C CA . GLU A 1 94 ? 43.867 3.658 -63.178 1.00 97.75 94 GLU A CA 1
ATOM 730 C C . GLU A 1 94 ? 42.891 2.712 -62.465 1.00 97.75 94 GLU A C 1
ATOM 732 O O . GLU A 1 94 ? 42.178 3.142 -61.559 1.00 97.75 94 GLU A O 1
ATOM 737 N N . ILE A 1 95 ? 42.957 1.408 -62.761 1.00 98.00 95 ILE A N 1
ATOM 738 C CA . ILE A 1 95 ? 42.161 0.375 -62.074 1.00 98.00 95 ILE A CA 1
ATOM 739 C C . ILE A 1 95 ? 42.466 0.349 -60.570 1.00 98.00 95 ILE A C 1
ATOM 741 O O . ILE A 1 95 ? 41.551 0.264 -59.747 1.00 98.00 95 ILE A O 1
ATOM 745 N N . GLN A 1 96 ? 43.746 0.429 -60.194 1.00 97.75 96 GLN A N 1
ATOM 746 C CA . GLN A 1 96 ? 44.151 0.468 -58.791 1.00 97.75 96 GLN A CA 1
ATOM 747 C C . GLN A 1 96 ? 43.631 1.733 -58.103 1.00 97.75 96 GLN A C 1
ATOM 749 O O . GLN A 1 96 ? 43.065 1.640 -57.020 1.00 97.75 96 GLN A O 1
ATOM 754 N N . SER A 1 97 ? 43.744 2.899 -58.746 1.00 97.06 97 SER A N 1
ATOM 755 C CA . SER A 1 97 ? 43.224 4.159 -58.211 1.00 97.06 97 SER A CA 1
ATOM 756 C C . SER A 1 97 ? 41.713 4.108 -57.995 1.00 97.06 97 SER A C 1
ATOM 758 O O . SER A 1 97 ? 41.230 4.625 -56.988 1.00 97.06 97 SER A O 1
ATOM 760 N N . ASP A 1 98 ? 40.963 3.486 -58.902 1.00 98.00 98 ASP A N 1
ATOM 761 C CA . ASP A 1 98 ? 39.517 3.337 -58.751 1.00 98.00 98 ASP A CA 1
ATOM 762 C C . ASP A 1 98 ? 39.147 2.341 -57.647 1.00 98.00 98 ASP A C 1
ATOM 764 O O . ASP A 1 98 ? 38.212 2.594 -56.886 1.00 98.00 98 ASP A O 1
ATOM 768 N N . THR A 1 99 ? 39.928 1.270 -57.488 1.00 97.62 99 THR A N 1
ATOM 769 C CA . THR A 1 99 ? 39.792 0.334 -56.360 1.00 97.62 99 THR A CA 1
ATOM 770 C C . THR A 1 99 ? 40.065 1.042 -55.031 1.00 97.62 99 THR A C 1
ATOM 772 O O . THR A 1 99 ? 39.272 0.942 -54.096 1.00 97.62 99 THR A O 1
ATOM 775 N N . ASP A 1 100 ? 41.135 1.832 -54.950 1.00 96.88 100 ASP A N 1
ATOM 776 C CA . ASP A 1 100 ? 41.487 2.584 -53.746 1.00 96.88 100 ASP A CA 1
ATOM 777 C C . ASP A 1 100 ? 40.391 3.605 -53.397 1.00 96.88 100 ASP A C 1
ATOM 779 O O . ASP A 1 100 ? 39.978 3.692 -52.241 1.00 96.88 100 ASP A O 1
ATOM 783 N N . LYS A 1 101 ? 39.830 4.320 -54.385 1.00 97.88 101 LYS A N 1
ATOM 784 C CA . LYS A 1 101 ? 38.684 5.226 -54.165 1.00 97.88 101 LYS A CA 1
ATOM 785 C C . LYS A 1 101 ? 37.464 4.492 -53.605 1.00 97.88 101 LYS A C 1
ATOM 787 O O . LYS A 1 101 ? 36.812 5.031 -52.713 1.00 97.88 101 LYS A O 1
ATOM 792 N N . GLN A 1 102 ? 37.162 3.291 -54.104 1.00 97.88 102 GLN A N 1
ATOM 793 C CA . GLN A 1 102 ? 36.067 2.468 -53.579 1.00 97.88 102 GLN A CA 1
ATOM 794 C C . GLN A 1 102 ? 36.328 2.072 -52.125 1.00 97.88 102 GLN A C 1
ATOM 796 O O . GLN A 1 102 ? 35.482 2.316 -51.271 1.00 97.88 102 GLN A O 1
ATOM 801 N N . THR A 1 103 ? 37.527 1.570 -51.812 1.00 97.44 103 THR A N 1
ATOM 802 C CA . THR A 1 103 ? 37.868 1.205 -50.425 1.00 97.44 103 THR A CA 1
ATOM 803 C C . THR A 1 103 ? 37.834 2.404 -49.474 1.00 97.44 103 THR A C 1
ATOM 805 O O . THR A 1 103 ? 37.371 2.269 -48.345 1.00 97.44 103 THR A O 1
ATOM 808 N N . ILE A 1 104 ? 38.256 3.594 -49.919 1.00 97.94 104 ILE A N 1
ATOM 809 C CA . ILE A 1 104 ? 38.162 4.829 -49.127 1.00 97.94 104 ILE A CA 1
ATOM 810 C C . ILE A 1 104 ? 36.698 5.200 -48.871 1.00 97.94 104 ILE A C 1
ATOM 812 O O . ILE A 1 104 ? 36.358 5.536 -47.739 1.00 97.94 104 ILE A O 1
ATOM 816 N N . ALA A 1 105 ? 35.831 5.124 -49.884 1.00 97.75 105 ALA A N 1
ATOM 817 C CA . ALA A 1 105 ? 34.404 5.409 -49.725 1.00 97.75 105 ALA A CA 1
ATOM 818 C C . ALA A 1 105 ? 33.719 4.413 -48.767 1.00 97.75 105 ALA A C 1
ATOM 820 O O . ALA A 1 105 ? 32.922 4.813 -47.911 1.00 97.75 105 ALA A O 1
ATOM 821 N N . ASP A 1 106 ? 34.081 3.132 -48.851 1.00 97.50 106 ASP A N 1
ATOM 822 C CA . ASP A 1 106 ? 33.577 2.092 -47.950 1.00 97.50 106 ASP A CA 1
ATOM 823 C C . ASP A 1 106 ? 34.044 2.322 -46.506 1.00 97.50 106 ASP A C 1
ATOM 825 O O . ASP A 1 106 ? 33.246 2.231 -45.571 1.00 97.50 106 ASP A O 1
ATOM 829 N N . LEU A 1 107 ? 35.320 2.670 -46.304 1.00 97.44 107 LEU A N 1
ATOM 830 C CA . LEU A 1 107 ? 35.862 2.995 -44.982 1.00 97.44 107 LEU A CA 1
ATOM 831 C C . LEU A 1 107 ? 35.237 4.264 -44.396 1.00 97.44 107 LEU A C 1
ATOM 833 O O . LEU A 1 107 ? 34.970 4.300 -43.198 1.00 97.44 107 LEU A O 1
ATOM 837 N N . GLN A 1 108 ? 34.968 5.283 -45.215 1.00 98.12 108 GLN A N 1
ATOM 838 C CA . GLN A 1 108 ? 34.251 6.486 -44.780 1.00 98.12 108 GLN A CA 1
ATOM 839 C C . GLN A 1 108 ? 32.837 6.147 -44.305 1.00 98.12 108 GLN A C 1
ATOM 841 O O . GLN A 1 108 ? 32.427 6.601 -43.242 1.00 98.12 108 GLN A O 1
ATOM 846 N N . THR A 1 109 ? 32.128 5.287 -45.039 1.00 98.19 109 THR A N 1
ATOM 847 C CA . THR A 1 109 ? 30.789 4.821 -44.650 1.00 98.19 109 THR A CA 1
ATOM 848 C C . THR A 1 109 ? 30.831 4.044 -43.331 1.00 98.19 109 THR A C 1
ATOM 850 O O . THR A 1 109 ? 30.010 4.282 -42.446 1.00 98.19 109 THR A O 1
ATOM 853 N N . GLN A 1 110 ? 31.810 3.147 -43.166 1.00 98.12 110 GLN A N 1
ATOM 854 C CA . GLN A 1 110 ? 31.997 2.400 -41.918 1.00 98.12 110 GLN A CA 1
ATOM 855 C C . GLN A 1 110 ? 32.358 3.310 -40.739 1.00 98.12 110 GLN A C 1
ATOM 857 O O . GLN A 1 110 ? 31.864 3.086 -39.636 1.00 98.12 110 GLN A O 1
ATOM 862 N N . LEU A 1 111 ? 33.188 4.334 -40.960 1.00 97.94 111 LEU A N 1
ATOM 863 C CA . LEU A 1 111 ? 33.557 5.303 -39.930 1.00 97.94 111 LEU A CA 1
ATOM 864 C C . LEU A 1 111 ? 32.333 6.088 -39.454 1.00 97.94 111 LEU A C 1
ATOM 866 O O . LEU A 1 111 ? 32.098 6.149 -38.253 1.00 97.94 111 LEU A O 1
ATOM 870 N N . THR A 1 112 ? 31.519 6.607 -40.377 1.00 98.25 112 THR A N 1
ATOM 871 C CA . THR A 1 112 ? 30.282 7.321 -40.026 1.00 98.25 112 THR A CA 1
ATOM 872 C C . THR A 1 112 ? 29.313 6.424 -39.254 1.00 98.25 112 THR A C 1
ATOM 874 O O . THR A 1 112 ? 28.798 6.834 -38.220 1.00 98.25 112 THR A O 1
ATOM 877 N N . ALA A 1 113 ? 29.126 5.170 -39.678 1.00 97.94 113 ALA A N 1
ATOM 878 C CA . ALA A 1 113 ? 28.272 4.227 -38.953 1.00 97.94 113 ALA A CA 1
ATOM 879 C C . ALA A 1 113 ? 28.800 3.912 -37.538 1.00 97.94 113 ALA A C 1
ATOM 881 O O . ALA A 1 113 ? 28.021 3.777 -36.593 1.00 97.94 113 ALA A O 1
ATOM 882 N N . ALA A 1 114 ? 30.122 3.802 -37.369 1.00 97.19 114 ALA A N 1
ATOM 883 C CA . ALA A 1 114 ? 30.737 3.589 -36.060 1.00 97.19 114 ALA A CA 1
ATOM 884 C C . ALA A 1 114 ? 30.608 4.821 -35.146 1.00 97.19 114 ALA A C 1
ATOM 886 O O . ALA A 1 114 ? 30.375 4.666 -33.947 1.00 97.19 114 ALA A O 1
ATOM 887 N N . GLU A 1 115 ? 30.731 6.030 -35.699 1.00 98.19 115 GLU A N 1
ATOM 888 C CA . GLU A 1 115 ? 30.509 7.290 -34.978 1.00 98.19 115 GLU A CA 1
ATOM 889 C C . GLU A 1 115 ? 29.054 7.413 -34.499 1.00 98.19 115 GLU A C 1
ATOM 891 O O . GLU A 1 115 ? 28.825 7.739 -33.332 1.00 98.19 115 GLU A O 1
ATOM 896 N N . GLU A 1 116 ? 28.080 7.073 -35.348 1.00 98.19 116 GLU A N 1
ATOM 897 C CA . GLU A 1 116 ? 26.655 7.047 -34.987 1.00 98.19 116 GLU A CA 1
ATOM 898 C C . GLU A 1 116 ? 26.365 6.035 -33.865 1.00 98.19 116 GLU A C 1
ATOM 900 O O . GLU A 1 116 ? 25.699 6.372 -32.884 1.00 98.19 116 GLU A O 1
ATOM 905 N N . ALA A 1 117 ? 26.925 4.822 -33.948 1.00 97.75 117 ALA A N 1
ATOM 906 C CA . ALA A 1 117 ? 26.771 3.804 -32.905 1.00 97.75 117 ALA A CA 1
ATOM 907 C C . ALA A 1 117 ? 27.404 4.228 -31.565 1.00 97.75 117 ALA A C 1
ATOM 909 O O . ALA A 1 117 ? 26.849 3.962 -30.495 1.00 97.75 117 ALA A O 1
ATOM 910 N N . LEU A 1 118 ? 28.554 4.912 -31.602 1.00 97.94 118 LEU A N 1
ATOM 911 C CA . LEU A 1 118 ? 29.200 5.447 -30.400 1.00 97.94 118 LEU A CA 1
ATOM 912 C C . LEU A 1 118 ? 28.361 6.570 -29.780 1.00 97.94 118 LEU A C 1
ATOM 914 O O . LEU A 1 118 ? 28.237 6.631 -28.555 1.00 97.94 118 LEU A O 1
ATOM 918 N N . GLN A 1 119 ? 27.745 7.421 -30.602 1.00 97.94 119 GLN A N 1
ATOM 919 C CA . GLN A 1 119 ? 26.829 8.457 -30.130 1.00 97.94 119 GLN A CA 1
ATOM 920 C C . GLN A 1 119 ? 25.581 7.853 -29.465 1.00 97.94 119 GLN A C 1
ATOM 922 O O . GLN A 1 119 ? 25.204 8.296 -28.380 1.00 97.94 119 GLN A O 1
ATOM 927 N N . GLU A 1 120 ? 24.987 6.809 -30.049 1.00 97.81 120 GLU A N 1
ATOM 928 C CA . GLU A 1 120 ? 23.860 6.084 -29.443 1.00 97.81 120 GLU A CA 1
ATOM 929 C C . GLU A 1 120 ? 24.253 5.454 -28.097 1.00 97.81 120 GLU A C 1
ATOM 931 O O . GLU A 1 120 ? 23.535 5.588 -27.100 1.00 97.81 120 GLU A O 1
ATOM 936 N N . GLN A 1 121 ? 25.434 4.832 -28.027 1.00 97.56 121 GLN A N 1
ATOM 937 C CA . GLN A 1 121 ? 25.955 4.276 -26.780 1.00 97.56 121 GLN A CA 1
ATOM 938 C C . GLN A 1 121 ? 26.201 5.364 -25.725 1.00 97.56 121 GLN A C 1
ATOM 940 O O . GLN A 1 121 ? 25.895 5.150 -24.550 1.00 97.56 121 GLN A O 1
ATOM 945 N N . ALA A 1 122 ? 26.718 6.530 -26.121 1.00 97.06 122 ALA A N 1
ATOM 946 C CA . ALA A 1 122 ? 26.914 7.662 -25.220 1.00 97.06 122 ALA A CA 1
ATOM 947 C C . ALA A 1 122 ? 25.579 8.146 -24.632 1.00 97.06 122 ALA A C 1
ATOM 949 O O . ALA A 1 122 ? 25.485 8.332 -23.419 1.00 97.06 122 ALA A O 1
ATOM 950 N N . THR A 1 123 ? 24.527 8.245 -25.450 1.00 96.38 123 THR A N 1
ATOM 951 C CA . THR A 1 123 ? 23.169 8.560 -24.975 1.00 96.38 123 THR A CA 1
ATOM 952 C C . THR A 1 123 ? 22.613 7.466 -24.061 1.00 96.38 123 THR A C 1
ATOM 954 O O . THR A 1 123 ? 21.987 7.762 -23.045 1.00 96.38 123 THR A O 1
ATOM 957 N N . SER A 1 124 ? 22.868 6.187 -24.351 1.00 95.69 124 SER A N 1
ATOM 958 C CA . SER A 1 124 ? 22.469 5.101 -23.447 1.00 95.69 124 SER A CA 1
ATOM 959 C C . SER A 1 124 ? 23.194 5.173 -22.100 1.00 95.69 124 SER A C 1
ATOM 961 O O . SER A 1 124 ? 22.588 4.872 -21.072 1.00 95.69 124 SER A O 1
ATOM 963 N N . LEU A 1 125 ? 24.474 5.552 -22.087 1.00 97.56 125 LEU A N 1
ATOM 964 C CA . LEU A 1 125 ? 25.254 5.735 -20.861 1.00 97.56 125 LEU A CA 1
ATOM 965 C C . LEU A 1 125 ? 24.783 6.956 -20.061 1.00 97.56 125 LEU A C 1
ATOM 967 O O . LEU A 1 125 ? 24.804 6.916 -18.832 1.00 97.56 125 LEU A O 1
ATOM 971 N N . GLU A 1 126 ? 24.288 7.999 -20.728 1.00 97.12 126 GLU A N 1
ATOM 972 C CA . GLU A 1 126 ? 23.670 9.167 -20.085 1.00 97.12 126 GLU A CA 1
ATOM 973 C C . GLU A 1 126 ? 22.400 8.806 -19.290 1.00 97.12 126 GLU A C 1
ATOM 975 O O . GLU A 1 126 ? 22.057 9.495 -18.332 1.00 97.12 126 GLU A O 1
ATOM 980 N N . ASN A 1 127 ? 21.748 7.679 -19.603 1.00 96.38 127 ASN A N 1
ATOM 981 C CA . ASN A 1 127 ? 20.595 7.176 -18.847 1.00 96.38 127 ASN A CA 1
ATOM 982 C C . ASN A 1 127 ? 20.976 6.370 -17.587 1.00 96.38 127 ASN A C 1
ATOM 984 O O . ASN A 1 127 ? 20.111 6.099 -16.751 1.00 96.38 127 ASN A O 1
ATOM 988 N N . VAL A 1 128 ? 22.248 5.988 -17.407 1.00 97.94 128 VAL A N 1
ATOM 989 C CA . VAL A 1 128 ? 22.702 5.208 -16.236 1.00 97.94 128 VAL A CA 1
ATOM 990 C C . VAL A 1 128 ? 22.471 5.944 -14.904 1.00 97.94 128 VAL A C 1
ATOM 992 O O . VAL A 1 128 ? 21.952 5.313 -13.982 1.00 97.94 128 VAL A O 1
ATOM 995 N N . PRO A 1 129 ? 22.757 7.255 -14.769 1.00 97.50 129 PRO A N 1
ATOM 996 C CA . PRO A 1 129 ? 22.435 8.007 -13.557 1.00 97.50 129 PRO A CA 1
ATOM 997 C C . PRO A 1 129 ? 20.944 7.986 -13.204 1.00 97.50 129 PRO A C 1
ATOM 999 O O . PRO A 1 129 ? 20.601 7.877 -12.032 1.00 97.50 129 PRO A O 1
ATOM 1002 N N . ALA A 1 130 ? 20.049 8.036 -14.197 1.00 96.00 130 ALA A N 1
ATOM 1003 C CA . ALA A 1 130 ? 18.608 7.965 -13.951 1.00 96.00 130 ALA A CA 1
ATOM 1004 C C . ALA A 1 130 ? 18.190 6.593 -13.393 1.00 96.00 130 ALA A C 1
ATOM 1006 O O . ALA A 1 130 ? 17.373 6.521 -12.477 1.00 96.00 130 ALA A O 1
ATOM 1007 N N . LEU A 1 131 ? 18.793 5.507 -13.893 1.00 97.00 131 LEU A N 1
ATOM 1008 C CA . LEU A 1 131 ? 18.589 4.165 -13.337 1.00 97.00 131 LEU A CA 1
ATOM 1009 C C . LEU A 1 131 ? 19.132 4.040 -11.909 1.00 97.00 131 LEU A C 1
ATOM 1011 O O . LEU A 1 131 ? 18.518 3.365 -11.087 1.00 97.00 131 LEU A O 1
ATOM 1015 N N . GLN A 1 132 ? 20.254 4.694 -11.604 1.00 97.94 132 GLN A N 1
ATOM 1016 C CA . GLN A 1 132 ? 20.814 4.712 -10.253 1.00 97.94 132 GLN A CA 1
ATOM 1017 C C . GLN A 1 132 ? 19.897 5.451 -9.272 1.00 97.94 132 GLN A C 1
ATOM 1019 O O . GLN A 1 132 ? 19.603 4.914 -8.210 1.00 97.94 132 GLN A O 1
ATOM 1024 N N . VAL A 1 133 ? 19.361 6.613 -9.664 1.00 98.31 133 VAL A N 1
ATOM 1025 C CA . VAL A 1 133 ? 18.364 7.346 -8.865 1.00 98.31 133 VAL A CA 1
ATOM 1026 C C . VAL A 1 133 ? 17.124 6.488 -8.614 1.00 98.31 133 VAL A C 1
ATOM 1028 O O . VAL A 1 133 ? 16.676 6.388 -7.476 1.00 98.31 133 VAL A O 1
ATOM 1031 N N . ALA A 1 134 ? 16.602 5.811 -9.641 1.00 97.81 134 ALA A N 1
ATOM 1032 C CA . ALA A 1 134 ? 15.458 4.918 -9.471 1.00 97.81 134 ALA A CA 1
ATOM 1033 C C . ALA A 1 134 ? 15.761 3.761 -8.498 1.00 97.81 134 ALA A C 1
ATOM 1035 O O . ALA A 1 134 ? 14.907 3.385 -7.699 1.00 97.81 134 ALA A O 1
ATOM 1036 N N . LEU A 1 135 ? 16.974 3.198 -8.538 1.00 98.06 135 LEU A N 1
ATOM 1037 C CA . LEU A 1 135 ? 17.392 2.143 -7.611 1.00 98.06 135 LEU A CA 1
ATOM 1038 C C . LEU A 1 135 ? 17.483 2.653 -6.165 1.00 98.06 135 LEU A C 1
ATOM 1040 O O . LEU A 1 135 ? 17.034 1.959 -5.252 1.00 98.06 135 LEU A O 1
ATOM 1044 N N . ASP A 1 136 ? 18.010 3.861 -5.966 1.00 98.12 136 ASP A N 1
ATOM 1045 C CA . ASP A 1 136 ? 18.085 4.506 -4.653 1.00 98.12 136 ASP A CA 1
ATOM 1046 C C . ASP A 1 136 ? 16.678 4.798 -4.095 1.00 98.12 136 ASP A C 1
ATOM 1048 O O . ASP A 1 136 ? 16.411 4.548 -2.916 1.00 98.12 136 ASP A O 1
ATOM 1052 N N . GLU A 1 137 ? 15.744 5.242 -4.944 1.00 97.75 137 GLU A N 1
ATOM 1053 C CA . GLU A 1 137 ? 14.332 5.434 -4.582 1.00 97.75 137 GLU A CA 1
ATOM 1054 C C . GLU A 1 137 ? 13.653 4.117 -4.177 1.00 97.75 137 GLU A C 1
ATOM 1056 O O . GLU A 1 137 ? 12.960 4.070 -3.156 1.00 97.75 137 GLU A O 1
ATOM 1061 N N . TYR A 1 138 ? 13.881 3.027 -4.922 1.00 98.12 138 TYR A N 1
ATOM 1062 C CA . TYR A 1 138 ? 13.384 1.702 -4.537 1.00 98.12 138 TYR A CA 1
ATOM 1063 C C . TYR A 1 138 ? 13.986 1.222 -3.212 1.00 98.12 138 TYR A C 1
ATOM 1065 O O . TYR A 1 138 ? 13.268 0.641 -2.397 1.00 98.12 138 TYR A O 1
ATOM 1073 N N . GLY A 1 139 ? 15.273 1.487 -2.972 1.00 98.06 139 GLY A N 1
ATOM 1074 C CA . GLY A 1 139 ? 15.931 1.190 -1.698 1.00 98.06 139 GLY A CA 1
ATOM 1075 C C . GLY A 1 139 ? 15.288 1.937 -0.528 1.00 98.06 139 GLY A C 1
ATOM 1076 O O . GLY A 1 139 ? 14.942 1.325 0.481 1.00 98.06 139 GLY A O 1
ATOM 1077 N N . ALA A 1 140 ? 15.039 3.239 -0.687 1.00 98.25 140 ALA A N 1
ATOM 1078 C CA . ALA A 1 140 ? 14.357 4.044 0.325 1.00 98.25 140 ALA A CA 1
ATOM 1079 C C . ALA A 1 140 ? 12.917 3.562 0.587 1.00 98.25 140 ALA A C 1
ATOM 1081 O O . ALA A 1 140 ? 12.480 3.513 1.739 1.00 98.25 140 ALA A O 1
ATOM 1082 N N . ALA A 1 141 ? 12.189 3.168 -0.464 1.00 98.19 141 ALA A N 1
ATOM 1083 C CA . ALA A 1 141 ? 10.841 2.616 -0.339 1.00 98.19 141 ALA A CA 1
ATOM 1084 C C . ALA A 1 141 ? 10.824 1.274 0.416 1.00 98.19 141 ALA A C 1
ATOM 1086 O O . ALA A 1 141 ? 9.934 1.052 1.238 1.00 98.19 141 ALA A O 1
ATOM 1087 N N . LEU A 1 142 ? 11.813 0.404 0.180 1.00 98.50 142 LEU A N 1
ATOM 1088 C CA . LEU A 1 142 ? 11.987 -0.855 0.914 1.00 98.50 142 LEU A CA 1
ATOM 1089 C C . LEU A 1 142 ? 12.224 -0.608 2.408 1.00 98.50 142 LEU A C 1
ATOM 1091 O O . LEU A 1 142 ? 11.508 -1.175 3.228 1.00 98.50 142 LEU A O 1
ATOM 1095 N N . THR A 1 143 ? 13.138 0.297 2.769 1.00 98.50 143 THR A N 1
ATOM 1096 C CA . THR A 1 143 ? 13.390 0.643 4.180 1.00 98.50 143 THR A CA 1
ATOM 1097 C C . THR A 1 143 ? 12.152 1.235 4.861 1.00 98.50 143 THR A C 1
ATOM 1099 O O . THR A 1 143 ? 11.850 0.899 6.005 1.00 98.50 143 THR A O 1
ATOM 1102 N N . ALA A 1 144 ? 11.393 2.086 4.164 1.00 98.25 144 ALA A N 1
ATOM 1103 C CA . ALA A 1 144 ? 10.146 2.630 4.699 1.00 98.25 144 ALA A CA 1
ATOM 1104 C C . ALA A 1 144 ? 9.091 1.535 4.945 1.00 98.25 144 ALA A C 1
ATOM 1106 O O . ALA A 1 144 ? 8.380 1.581 5.951 1.00 98.25 144 ALA A O 1
ATOM 1107 N N . LEU A 1 145 ? 9.002 0.544 4.051 1.00 98.38 145 LEU A N 1
ATOM 1108 C CA . LEU A 1 145 ? 8.110 -0.604 4.212 1.00 98.38 145 LE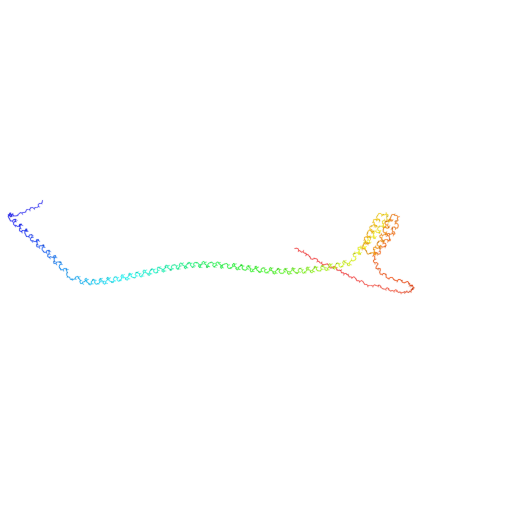U A CA 1
ATOM 1109 C C . LEU A 1 145 ? 8.525 -1.485 5.399 1.00 98.38 145 LEU A C 1
ATOM 1111 O O . LEU A 1 145 ? 7.661 -1.896 6.168 1.00 98.38 145 LEU A O 1
ATOM 1115 N N . GLU A 1 146 ? 9.824 -1.735 5.575 1.00 98.38 146 GLU A N 1
ATOM 1116 C CA . GLU A 1 146 ? 10.364 -2.468 6.730 1.00 98.38 146 GLU A CA 1
ATOM 1117 C C . GLU A 1 146 ? 10.014 -1.764 8.049 1.00 98.38 146 GLU A C 1
ATOM 1119 O O . GLU A 1 146 ? 9.453 -2.388 8.946 1.00 98.38 146 GLU A O 1
ATOM 1124 N N . THR A 1 147 ? 10.222 -0.445 8.136 1.00 98.62 147 THR A N 1
ATOM 1125 C CA . THR A 1 147 ? 9.838 0.346 9.323 1.00 98.62 147 THR A CA 1
ATOM 1126 C C . THR A 1 147 ? 8.332 0.283 9.597 1.00 98.62 147 THR A C 1
ATOM 1128 O O . THR A 1 147 ? 7.900 0.223 10.749 1.00 98.62 147 THR A O 1
ATOM 1131 N N . TRP A 1 148 ? 7.504 0.304 8.549 1.00 98.44 148 TRP A N 1
ATOM 1132 C CA . TRP A 1 148 ? 6.054 0.193 8.709 1.00 98.44 148 TRP A CA 1
ATOM 1133 C C . TRP A 1 148 ? 5.634 -1.184 9.241 1.00 98.44 148 TRP A C 1
ATOM 1135 O O . TRP A 1 148 ? 4.742 -1.255 10.088 1.00 98.44 148 TRP A O 1
ATOM 1145 N N . LEU A 1 149 ? 6.291 -2.259 8.793 1.00 97.94 149 LEU A N 1
ATOM 1146 C CA . LEU A 1 149 ? 6.059 -3.617 9.297 1.00 97.94 149 LEU A CA 1
ATOM 1147 C C . LEU A 1 149 ? 6.452 -3.751 10.773 1.00 97.94 149 LEU A C 1
ATOM 1149 O O . LEU A 1 149 ? 5.653 -4.258 11.555 1.00 97.94 149 LEU A O 1
ATOM 1153 N N . GLU A 1 150 ? 7.606 -3.216 11.177 1.00 98.06 150 GLU A N 1
ATOM 1154 C CA . GLU A 1 150 ? 8.016 -3.179 12.591 1.00 98.06 150 GLU A CA 1
ATOM 1155 C C . GLU A 1 150 ? 7.002 -2.417 13.461 1.00 98.06 150 GLU A C 1
ATOM 1157 O O . GLU A 1 150 ? 6.645 -2.856 14.556 1.00 98.06 150 GLU A O 1
ATOM 1162 N N . GLY A 1 151 ? 6.479 -1.294 12.958 1.00 98.31 151 GLY A N 1
ATOM 1163 C CA . GLY A 1 151 ? 5.417 -0.548 13.635 1.00 98.31 151 GLY A CA 1
ATOM 1164 C C . GLY A 1 151 ? 4.105 -1.334 13.750 1.00 98.31 151 GLY A C 1
ATOM 1165 O O . GLY A 1 151 ? 3.385 -1.189 14.738 1.00 98.31 151 GLY A O 1
ATOM 1166 N N . TYR A 1 152 ? 3.783 -2.174 12.764 1.00 98.25 152 TYR A N 1
ATOM 1167 C CA . TYR A 1 152 ? 2.601 -3.034 12.803 1.00 98.25 152 TYR A CA 1
ATOM 1168 C C . TYR A 1 152 ? 2.743 -4.152 13.842 1.00 98.25 152 TYR A C 1
ATOM 1170 O O . TYR A 1 152 ? 1.802 -4.384 14.601 1.00 98.25 152 TYR A O 1
ATOM 1178 N N . ASP A 1 153 ? 3.919 -4.775 13.938 1.00 98.19 153 ASP A N 1
ATOM 1179 C CA . ASP A 1 153 ? 4.211 -5.792 14.955 1.00 98.19 153 ASP A CA 1
ATOM 1180 C C . ASP A 1 153 ? 4.117 -5.210 16.374 1.00 98.19 153 ASP A C 1
ATOM 1182 O O . ASP A 1 153 ? 3.432 -5.776 17.226 1.00 98.19 153 ASP A O 1
ATOM 1186 N N . ALA A 1 154 ? 4.681 -4.020 16.610 1.00 97.94 154 ALA A N 1
ATOM 1187 C CA . ALA A 1 154 ? 4.555 -3.333 17.900 1.00 97.94 154 ALA A CA 1
ATOM 1188 C C . ALA A 1 154 ? 3.090 -3.015 18.264 1.00 97.94 154 ALA A C 1
ATOM 1190 O O . ALA A 1 154 ? 2.686 -3.131 19.422 1.00 97.94 154 ALA A O 1
ATOM 1191 N N . ASN A 1 155 ? 2.267 -2.643 17.277 1.00 98.50 155 ASN A N 1
ATOM 1192 C CA . ASN A 1 155 ? 0.835 -2.421 17.492 1.00 98.50 155 ASN A CA 1
ATOM 1193 C C . ASN A 1 155 ? 0.085 -3.723 17.808 1.00 98.50 155 ASN A C 1
ATOM 1195 O O . ASN A 1 155 ? -0.838 -3.702 18.623 1.00 98.50 155 ASN A O 1
ATOM 1199 N N . LEU A 1 156 ? 0.456 -4.845 17.182 1.00 98.00 156 LEU A N 1
ATOM 1200 C CA . LEU A 1 156 ? -0.124 -6.155 17.489 1.00 98.00 156 LEU A CA 1
ATOM 1201 C C . LEU A 1 156 ? 0.230 -6.609 18.908 1.00 98.00 156 LEU A C 1
ATOM 1203 O O . LEU A 1 156 ? -0.656 -7.077 19.621 1.00 98.00 156 LEU A O 1
ATOM 1207 N N . GLU A 1 157 ? 1.478 -6.416 19.342 1.00 98.12 157 GLU A N 1
ATOM 1208 C CA . GLU A 1 157 ? 1.894 -6.676 20.727 1.00 98.12 157 GLU A CA 1
ATOM 1209 C C . GLU A 1 157 ? 1.121 -5.797 21.724 1.00 98.12 157 GLU A C 1
ATOM 1211 O O . GLU A 1 157 ? 0.640 -6.289 22.748 1.00 98.12 157 GLU A O 1
ATOM 1216 N N . GLY A 1 158 ? 0.933 -4.512 21.401 1.00 98.06 158 GLY A N 1
ATOM 1217 C CA . GLY A 1 158 ? 0.113 -3.596 22.198 1.00 98.06 158 GLY A CA 1
ATOM 1218 C C . GLY A 1 158 ? -1.342 -4.056 22.312 1.00 98.06 158 GLY A C 1
ATOM 1219 O O . GLY A 1 158 ? -1.877 -4.146 23.415 1.00 98.06 158 GLY A O 1
ATOM 1220 N N . LEU A 1 159 ? -1.962 -4.432 21.189 1.00 97.81 159 LEU A N 1
ATOM 1221 C CA . LEU A 1 159 ? -3.341 -4.922 21.171 1.00 97.81 159 LEU A CA 1
ATOM 1222 C C . LEU A 1 159 ? -3.494 -6.243 21.938 1.00 97.81 159 LEU A C 1
ATOM 1224 O O . LEU A 1 159 ? -4.506 -6.451 22.604 1.00 97.81 159 LEU A O 1
ATOM 1228 N N . GLN A 1 160 ? -2.500 -7.129 21.864 1.00 98.19 160 GLN A N 1
ATOM 1229 C CA . GLN A 1 160 ? -2.489 -8.364 22.643 1.00 98.19 160 GLN A CA 1
ATOM 1230 C C . GLN A 1 160 ? -2.442 -8.071 24.150 1.00 98.19 160 GLN A C 1
ATOM 1232 O O . GLN A 1 160 ? -3.244 -8.626 24.899 1.00 98.19 160 GLN A O 1
ATOM 1237 N N . SER A 1 161 ? -1.579 -7.146 24.578 1.00 98.12 161 SER A N 1
ATOM 1238 C CA . SER A 1 161 ? -1.511 -6.683 25.972 1.00 98.12 161 SER A CA 1
ATOM 1239 C C . SER A 1 161 ? -2.841 -6.082 26.448 1.00 98.12 161 SER A C 1
ATOM 1241 O O . SER A 1 161 ? -3.313 -6.389 27.544 1.00 98.12 161 SER A O 1
ATOM 1243 N N . ASP A 1 162 ? -3.499 -5.272 25.614 1.00 97.00 162 ASP A N 1
ATOM 1244 C CA . ASP A 1 162 ? -4.808 -4.690 25.933 1.00 97.00 162 ASP A CA 1
ATOM 1245 C C . ASP A 1 162 ? -5.898 -5.761 26.097 1.00 97.00 162 ASP A C 1
ATOM 1247 O O . ASP A 1 162 ? -6.722 -5.671 27.011 1.00 97.00 162 ASP A O 1
ATOM 1251 N N . VAL A 1 163 ? -5.895 -6.796 25.250 1.00 97.62 163 VAL A N 1
ATOM 1252 C CA . VAL A 1 163 ? -6.818 -7.938 25.362 1.00 97.62 163 VAL A CA 1
ATOM 1253 C C . VAL A 1 163 ? -6.580 -8.715 26.657 1.00 97.62 163 VAL A C 1
ATOM 1255 O O . VAL A 1 163 ? -7.551 -9.046 27.343 1.00 97.62 163 VAL A O 1
ATOM 1258 N N . ASP A 1 164 ? -5.322 -8.961 27.023 1.00 97.25 164 ASP A N 1
ATOM 1259 C CA . ASP A 1 164 ? -4.971 -9.656 28.265 1.00 97.25 164 ASP A CA 1
ATOM 1260 C C . ASP A 1 164 ? -5.426 -8.854 29.499 1.00 97.25 164 ASP A C 1
ATOM 1262 O O . ASP A 1 164 ? -6.068 -9.403 30.401 1.00 97.25 164 ASP A O 1
ATOM 1266 N N . ASN A 1 165 ? -5.193 -7.536 29.507 1.00 95.38 165 ASN A N 1
ATOM 1267 C CA . ASN A 1 165 ? -5.650 -6.637 30.574 1.00 95.38 165 ASN A CA 1
ATOM 1268 C C . ASN A 1 165 ? -7.182 -6.604 30.686 1.00 95.38 165 ASN A C 1
ATOM 1270 O O . ASN A 1 165 ? -7.731 -6.657 31.790 1.00 95.38 165 ASN A O 1
ATOM 1274 N N . LEU A 1 166 ? -7.890 -6.539 29.554 1.00 94.94 166 LEU A N 1
ATOM 1275 C CA . LEU A 1 166 ? -9.352 -6.545 29.538 1.00 94.94 166 LEU A CA 1
ATOM 1276 C C . LEU A 1 166 ? -9.914 -7.882 30.036 1.00 94.94 166 LEU A C 1
ATOM 1278 O O . LEU A 1 166 ? -10.887 -7.892 30.792 1.00 94.94 166 LEU A O 1
ATOM 1282 N N . SER A 1 167 ? -9.289 -9.000 29.656 1.00 93.88 167 SER A N 1
ATOM 1283 C CA . SER A 1 167 ? -9.648 -10.330 30.158 1.00 93.88 167 SER A CA 1
ATOM 1284 C C . SER A 1 167 ? -9.484 -10.406 31.675 1.00 93.88 167 SER A C 1
ATOM 1286 O O . SER A 1 167 ? -10.396 -10.854 32.370 1.00 93.88 167 SER A O 1
ATOM 1288 N N . GLN A 1 168 ? -8.366 -9.902 32.203 1.00 95.94 168 GLN A N 1
ATOM 1289 C CA . GLN A 1 168 ? -8.118 -9.860 33.644 1.00 95.94 168 GLN A CA 1
ATOM 1290 C C . GLN A 1 168 ? -9.137 -8.977 34.383 1.00 95.94 168 GLN A C 1
ATOM 1292 O O . GLN A 1 168 ? -9.640 -9.371 35.437 1.00 95.94 168 GLN A O 1
ATOM 1297 N N . SER A 1 169 ? -9.484 -7.812 33.825 1.00 93.50 169 SER A N 1
ATOM 1298 C CA . SER A 1 169 ? -10.520 -6.935 34.388 1.00 93.50 169 SER A CA 1
ATOM 1299 C C . SER A 1 169 ? -11.882 -7.629 34.425 1.00 93.50 169 SER A C 1
ATOM 1301 O O . SER A 1 169 ? -12.560 -7.592 35.445 1.00 93.50 169 SER A O 1
ATOM 1303 N N . ALA A 1 170 ? -12.267 -8.316 33.346 1.00 88.56 170 ALA A N 1
ATOM 1304 C CA . ALA A 1 170 ? -13.542 -9.025 33.279 1.00 88.56 170 ALA A CA 1
ATOM 1305 C C . ALA A 1 170 ? -13.629 -10.184 34.291 1.00 88.56 170 ALA A C 1
ATOM 1307 O O . ALA A 1 170 ? -14.700 -10.450 34.844 1.00 88.56 170 ALA A O 1
ATOM 1308 N N . GLU A 1 171 ? -12.517 -10.875 34.555 1.00 93.25 171 GLU A N 1
ATOM 1309 C CA . GLU A 1 171 ? -12.437 -11.897 35.604 1.00 93.25 171 GLU A CA 1
ATOM 1310 C C . GLU A 1 171 ? -12.574 -11.295 37.010 1.00 93.25 171 GLU A C 1
ATOM 1312 O O . GLU A 1 171 ? -13.304 -11.849 37.838 1.00 93.25 171 GLU A O 1
ATOM 1317 N N . ALA A 1 172 ? -11.931 -10.152 37.267 1.00 93.38 172 ALA A N 1
ATOM 1318 C CA . ALA A 1 172 ? -12.044 -9.431 38.534 1.00 93.38 172 ALA A CA 1
ATOM 1319 C C . ALA A 1 172 ? -13.481 -8.943 38.785 1.00 93.38 172 ALA A C 1
ATOM 1321 O O . ALA A 1 172 ? -14.045 -9.226 39.845 1.00 93.38 172 ALA A O 1
ATOM 1322 N N . ASP A 1 173 ? -14.106 -8.319 37.784 1.00 88.19 173 ASP A N 1
ATOM 1323 C CA . ASP A 1 173 ? -15.494 -7.850 37.855 1.00 88.19 173 ASP A CA 1
ATOM 1324 C C . ASP A 1 173 ? -16.457 -9.016 38.115 1.00 88.19 173 ASP A C 1
ATOM 1326 O O . ASP A 1 173 ? -17.382 -8.921 38.925 1.00 88.19 173 ASP A O 1
ATOM 1330 N N . ARG A 1 174 ? -16.231 -10.167 37.467 1.00 90.69 174 ARG A N 1
ATOM 1331 C CA . ARG A 1 174 ? -17.043 -11.371 37.687 1.00 90.69 174 ARG A CA 1
ATOM 1332 C C . ARG A 1 174 ? -16.920 -11.890 39.120 1.00 90.69 174 ARG A C 1
ATOM 1334 O O . ARG A 1 174 ? -17.931 -12.300 39.694 1.00 90.69 174 ARG A O 1
ATOM 1341 N N . ALA A 1 175 ? -15.715 -11.882 39.688 1.00 93.19 175 ALA A N 1
ATOM 1342 C CA . ALA A 1 175 ? -15.489 -12.281 41.074 1.00 93.19 175 ALA A CA 1
ATOM 1343 C C . ALA A 1 175 ? -16.165 -11.312 42.058 1.00 93.19 175 ALA A C 1
ATOM 1345 O O . ALA A 1 175 ? -16.800 -11.757 43.017 1.00 93.19 175 ALA A O 1
ATOM 1346 N N . GLU A 1 176 ? -16.099 -10.005 41.794 1.00 93.81 176 GLU A N 1
ATOM 1347 C CA . GLU A 1 176 ? -16.775 -8.988 42.602 1.00 93.81 176 GLU A CA 1
ATOM 1348 C C . GLU A 1 176 ? -18.301 -9.153 42.547 1.00 93.81 176 GLU A C 1
ATOM 1350 O O . GLU A 1 176 ? -18.952 -9.198 43.592 1.00 93.81 176 GLU A O 1
ATOM 1355 N N . ILE A 1 177 ? -18.880 -9.347 41.357 1.00 89.88 177 ILE A N 1
ATOM 1356 C CA . ILE A 1 177 ? -20.321 -9.607 41.192 1.00 89.88 177 ILE A CA 1
ATOM 1357 C C . ILE A 1 177 ? -20.748 -10.852 41.973 1.00 89.88 177 ILE A C 1
ATOM 1359 O O . ILE A 1 177 ? -21.789 -10.836 42.635 1.00 89.88 177 ILE A O 1
ATOM 1363 N N . GLN A 1 178 ? -19.959 -11.928 41.924 1.00 90.19 178 GLN A N 1
ATOM 1364 C CA . GLN A 1 178 ? -20.258 -13.140 42.681 1.00 90.19 178 GLN A CA 1
ATOM 1365 C C . GLN A 1 178 ? -20.222 -12.876 44.194 1.00 90.19 178 GLN A C 1
ATOM 1367 O O . GLN A 1 178 ? -21.156 -13.261 44.897 1.00 90.19 178 GLN A O 1
ATOM 1372 N N . ALA A 1 179 ? -19.218 -12.144 44.681 1.00 90.00 179 ALA A N 1
ATOM 1373 C CA . ALA A 1 179 ? -19.118 -11.764 46.088 1.00 90.00 179 ALA A CA 1
ATOM 1374 C C . ALA A 1 179 ? -20.285 -10.862 46.540 1.00 90.00 179 ALA A C 1
ATOM 1376 O O . ALA A 1 179 ? -20.833 -11.052 47.629 1.00 90.00 179 ALA A O 1
ATOM 1377 N N . LEU A 1 180 ? -20.716 -9.907 45.706 1.00 86.19 180 LEU A N 1
ATOM 1378 C CA . LEU A 1 180 ? -21.904 -9.092 45.980 1.00 86.19 180 LEU A CA 1
ATOM 1379 C C . LEU A 1 180 ? -23.176 -9.941 45.997 1.00 86.19 180 LEU A C 1
ATOM 1381 O O . LEU A 1 180 ? -24.026 -9.731 46.860 1.00 86.19 180 LEU A O 1
ATOM 1385 N N . SER A 1 181 ? -23.309 -10.897 45.075 1.00 81.94 181 SER A N 1
ATOM 1386 C CA . SER A 1 181 ? -24.449 -11.817 45.029 1.00 81.94 181 SER A CA 1
ATOM 1387 C C . SER A 1 181 ? -24.523 -12.680 46.287 1.00 81.94 181 SER A C 1
ATOM 1389 O O . SER A 1 181 ? -25.600 -12.820 46.861 1.00 81.94 181 SER A O 1
ATOM 1391 N N . GLU A 1 182 ? -23.398 -13.234 46.742 1.00 84.62 182 GLU A N 1
ATOM 1392 C CA . GLU A 1 182 ? -23.326 -13.992 47.996 1.00 84.62 182 GLU A CA 1
ATOM 1393 C C . GLU A 1 182 ? -23.705 -13.101 49.185 1.00 84.62 182 GLU A C 1
ATOM 1395 O O . GLU A 1 182 ? -24.553 -13.473 49.997 1.00 84.62 182 GLU A O 1
ATOM 1400 N N . LYS A 1 183 ? -23.183 -11.869 49.237 1.00 81.94 183 LYS A N 1
ATOM 1401 C CA . LYS A 1 183 ? -23.533 -10.899 50.283 1.00 81.94 183 LYS A CA 1
ATOM 1402 C C . LYS A 1 183 ? -25.025 -10.548 50.282 1.00 81.94 183 LYS A C 1
ATOM 1404 O O . LYS A 1 183 ? -25.622 -10.465 51.353 1.00 81.94 183 LYS A O 1
ATOM 1409 N N . LEU A 1 184 ? -25.632 -10.371 49.109 1.00 77.88 184 LEU A N 1
ATOM 1410 C CA . LEU A 1 184 ? -27.067 -10.111 48.954 1.00 77.88 184 LEU A CA 1
ATOM 1411 C C . LEU A 1 184 ? -27.917 -11.321 49.352 1.00 77.88 184 LEU A C 1
ATOM 1413 O O . LEU A 1 184 ? -28.935 -11.140 50.009 1.00 77.88 184 LEU A O 1
ATOM 1417 N N . GLN A 1 185 ? -27.492 -12.544 49.025 1.00 75.81 185 GLN A N 1
ATOM 1418 C CA . GLN A 1 185 ? -28.173 -13.756 49.492 1.00 75.81 185 GLN A CA 1
ATOM 1419 C C . GLN A 1 185 ? -28.099 -13.906 51.011 1.00 75.81 185 GLN A C 1
ATOM 1421 O O . GLN A 1 185 ? -29.070 -14.325 51.628 1.00 75.81 185 GLN A O 1
ATOM 1426 N N . THR A 1 186 ? -26.983 -13.519 51.633 1.00 69.44 186 THR A N 1
ATOM 1427 C CA . THR A 1 186 ? -26.871 -13.518 53.100 1.00 69.44 186 THR A CA 1
ATOM 1428 C C . THR A 1 186 ? -27.632 -12.371 53.775 1.00 69.44 186 THR A C 1
ATOM 1430 O O . THR A 1 186 ? -27.788 -12.380 54.994 1.00 69.44 186 THR A O 1
ATOM 1433 N N . GLN A 1 187 ? -28.135 -11.388 53.017 1.00 62.59 187 GLN A N 1
ATOM 1434 C CA . GLN A 1 187 ? -28.974 -10.304 53.536 1.00 62.59 187 GLN A CA 1
ATOM 1435 C C . GLN A 1 187 ? -30.454 -10.713 53.655 1.00 62.59 187 GLN A C 1
ATOM 1437 O O . GLN A 1 187 ? -31.345 -9.963 53.248 1.00 62.59 187 GLN A O 1
ATOM 1442 N N . ASP A 1 188 ? -30.732 -11.820 54.356 1.00 66.62 188 ASP A N 1
ATOM 1443 C CA . ASP A 1 188 ? -32.037 -12.058 55.010 1.00 66.62 188 ASP A CA 1
ATOM 1444 C C . ASP A 1 188 ? -32.523 -10.795 55.750 1.00 66.62 188 ASP A C 1
ATOM 1446 O O . ASP A 1 188 ? -33.712 -10.506 55.824 1.00 66.62 188 ASP A O 1
ATOM 1450 N N . THR A 1 189 ? -31.585 -9.958 56.206 1.00 69.56 189 THR A N 1
ATOM 1451 C CA . THR A 1 189 ? -31.831 -8.650 56.815 1.00 69.56 189 THR A CA 1
ATOM 1452 C C . THR A 1 189 ? -32.727 -7.720 55.995 1.00 69.56 189 THR A C 1
ATOM 1454 O O . THR A 1 189 ? -33.465 -6.950 56.598 1.00 69.56 189 THR A O 1
ATOM 1457 N N . LEU A 1 190 ? -32.686 -7.735 54.654 1.00 75.62 190 LEU A N 1
ATOM 1458 C CA . LEU A 1 190 ? -33.551 -6.855 53.847 1.00 75.62 190 LEU A CA 1
ATOM 1459 C C . LEU A 1 190 ? -35.001 -7.345 53.821 1.00 75.62 190 LEU A C 1
ATOM 1461 O O . LEU A 1 190 ? -35.924 -6.535 53.902 1.00 75.62 190 LEU A O 1
ATOM 1465 N N . VAL A 1 191 ? -35.196 -8.661 53.733 1.00 82.44 191 VAL A N 1
ATOM 1466 C CA . VAL A 1 191 ? -36.523 -9.281 53.820 1.00 82.44 191 VAL A CA 1
ATOM 1467 C C . VAL A 1 191 ? -37.094 -9.066 55.222 1.00 82.44 191 VAL A C 1
ATOM 1469 O O . VAL A 1 191 ? -38.217 -8.583 55.348 1.00 82.44 191 VAL A O 1
ATOM 1472 N N . THR A 1 192 ? -36.286 -9.289 56.259 1.00 83.56 192 THR A N 1
ATOM 1473 C CA . THR A 1 192 ? -36.651 -9.031 57.658 1.00 83.56 192 THR A CA 1
ATOM 1474 C C . THR A 1 192 ? -37.005 -7.564 57.905 1.00 83.56 192 THR A C 1
ATOM 1476 O O . THR A 1 192 ? -38.079 -7.288 58.429 1.00 83.56 192 THR A O 1
ATOM 1479 N N . LEU A 1 193 ? -36.179 -6.606 57.466 1.00 83.00 193 LEU A N 1
ATOM 1480 C CA . LEU A 1 193 ? -36.467 -5.172 57.628 1.00 83.00 193 LEU A CA 1
ATOM 1481 C C . LEU A 1 193 ? -37.755 -4.749 56.914 1.00 83.00 193 LEU A C 1
ATOM 1483 O O . LEU A 1 193 ? -38.497 -3.909 57.423 1.00 83.00 193 LEU A O 1
ATOM 1487 N N . ARG A 1 194 ? -38.037 -5.318 55.736 1.00 87.69 194 ARG A N 1
ATOM 1488 C CA . ARG A 1 194 ? -39.292 -5.069 55.015 1.00 87.69 194 ARG A CA 1
ATOM 1489 C C . ARG A 1 194 ? -40.495 -5.577 55.813 1.00 87.69 194 ARG A C 1
ATOM 1491 O O . ARG A 1 194 ? -41.447 -4.820 55.982 1.00 87.69 194 ARG A O 1
ATOM 1498 N N . HIS A 1 195 ? -40.422 -6.795 56.351 1.00 90.69 195 HIS A N 1
ATOM 1499 C CA . HIS A 1 195 ? -41.481 -7.359 57.194 1.00 90.69 195 HIS A CA 1
ATOM 1500 C C . HIS A 1 195 ? -41.690 -6.548 58.485 1.00 90.69 195 HIS A C 1
ATOM 1502 O O . HIS A 1 195 ? -42.828 -6.273 58.863 1.00 90.69 195 HIS A O 1
ATOM 1508 N N . GLU A 1 196 ? -40.613 -6.105 59.141 1.00 90.62 196 GLU A N 1
ATOM 1509 C CA . GLU A 1 196 ? -40.684 -5.255 60.339 1.00 90.62 196 GLU A CA 1
ATOM 1510 C C . GLU A 1 196 ? -41.336 -3.894 60.050 1.00 90.62 196 GLU A C 1
ATOM 1512 O O . GLU A 1 196 ? -42.159 -3.419 60.835 1.00 90.62 196 GLU A O 1
ATOM 1517 N N . LEU A 1 197 ? -41.013 -3.272 58.911 1.00 91.31 197 LEU A N 1
ATOM 1518 C CA . LEU A 1 197 ? -41.618 -2.005 58.491 1.00 91.31 197 LEU A CA 1
ATOM 1519 C C . LEU A 1 197 ? -43.113 -2.177 58.202 1.00 91.31 197 LEU A C 1
ATOM 1521 O O . LEU A 1 197 ? -43.925 -1.356 58.632 1.00 91.31 197 LEU A O 1
ATOM 1525 N N . GLU A 1 198 ? -43.481 -3.247 57.500 1.00 93.94 198 GLU A N 1
ATOM 1526 C CA . GLU A 1 198 ? -44.872 -3.610 57.230 1.00 93.94 198 GLU A CA 1
ATOM 1527 C C . GLU A 1 198 ? -45.668 -3.808 58.528 1.00 93.94 198 GLU A C 1
ATOM 1529 O O . GLU A 1 198 ? -46.742 -3.218 58.695 1.00 93.94 198 GLU A O 1
ATOM 1534 N N . LEU A 1 199 ? -45.099 -4.526 59.495 1.00 94.31 199 LEU A N 1
ATOM 1535 C CA . LEU A 1 199 ? -45.698 -4.719 60.813 1.00 94.31 199 LEU A CA 1
ATOM 1536 C C . LEU A 1 199 ? -45.858 -3.390 61.575 1.00 94.31 199 LEU A C 1
ATOM 1538 O O . LEU A 1 199 ? -46.934 -3.111 62.109 1.00 94.31 199 LEU A O 1
ATOM 1542 N N . LEU A 1 200 ? -44.839 -2.524 61.565 1.00 94.81 200 LEU A N 1
ATOM 1543 C CA . LEU A 1 200 ? -44.895 -1.205 62.207 1.00 94.81 200 LEU A CA 1
ATOM 1544 C C . LEU A 1 200 ? -45.953 -0.295 61.566 1.00 94.81 200 LEU A C 1
ATOM 1546 O O . LEU A 1 200 ? -46.666 0.426 62.268 1.00 94.81 200 LEU A O 1
ATOM 1550 N N . LYS A 1 201 ? -46.101 -0.356 60.240 1.00 95.12 201 LYS A N 1
ATOM 1551 C CA . LYS A 1 201 ? -47.147 0.372 59.514 1.00 95.12 201 LYS A CA 1
ATOM 1552 C C . LYS A 1 201 ? -48.542 -0.139 59.878 1.00 95.12 201 LYS A C 1
ATOM 1554 O O . LYS A 1 201 ? -49.436 0.672 60.101 1.00 95.12 201 LYS A O 1
ATOM 1559 N N . ALA A 1 202 ? -48.737 -1.451 60.001 1.00 96.88 202 ALA A N 1
ATOM 1560 C CA . ALA A 1 202 ? -50.007 -2.000 60.477 1.00 96.88 202 ALA A CA 1
ATOM 1561 C C . ALA A 1 202 ? -50.327 -1.543 61.914 1.00 96.88 202 ALA A C 1
ATOM 1563 O O . ALA A 1 202 ? -51.460 -1.151 62.196 1.00 96.88 202 ALA A O 1
ATOM 1564 N N . MET A 1 203 ? -49.331 -1.511 62.808 1.00 95.94 203 MET A N 1
ATOM 1565 C CA . MET A 1 203 ? -49.505 -0.995 64.174 1.00 95.94 203 MET A CA 1
ATOM 1566 C C . MET A 1 203 ? -49.896 0.494 64.203 1.00 95.94 203 MET A C 1
ATOM 1568 O O . MET A 1 203 ? -50.738 0.890 65.017 1.00 95.94 203 MET A O 1
ATOM 1572 N N . GLU A 1 204 ? -49.314 1.320 63.327 1.00 96.69 204 GLU A N 1
ATOM 1573 C CA . GLU A 1 204 ? -49.669 2.742 63.181 1.00 96.69 204 GLU A CA 1
ATOM 1574 C C . GLU A 1 204 ? -51.125 2.917 62.740 1.00 96.69 204 GLU A C 1
ATOM 1576 O O . GLU A 1 204 ? -51.864 3.665 63.385 1.00 96.69 204 GLU A O 1
ATOM 1581 N N . LEU A 1 205 ? -51.559 2.170 61.722 1.00 97.62 205 LEU A N 1
ATOM 1582 C CA . LEU A 1 205 ? -52.942 2.185 61.240 1.00 97.62 205 LEU A CA 1
ATOM 1583 C C . LEU A 1 205 ? -53.937 1.769 62.334 1.00 97.62 205 LEU A C 1
ATOM 1585 O O . LEU A 1 205 ? -54.930 2.461 62.550 1.00 97.62 205 LEU A O 1
ATOM 1589 N N . ILE A 1 206 ? -53.643 0.708 63.094 1.00 97.38 206 ILE A N 1
ATOM 1590 C CA . ILE A 1 206 ? -54.485 0.273 64.225 1.00 97.38 206 ILE A CA 1
ATOM 1591 C C . ILE A 1 206 ? -54.568 1.367 65.301 1.00 97.38 206 ILE A C 1
ATOM 1593 O O . ILE A 1 206 ? -55.649 1.669 65.809 1.00 97.38 206 ILE A O 1
ATOM 1597 N N . THR A 1 207 ? -53.443 2.005 65.634 1.00 97.19 207 THR A N 1
ATOM 1598 C CA . THR A 1 207 ? -53.410 3.096 66.624 1.00 97.19 207 THR A CA 1
ATOM 1599 C C . THR A 1 207 ? -54.234 4.296 66.151 1.00 97.19 207 THR A C 1
ATOM 1601 O O . THR A 1 207 ? -54.984 4.887 66.933 1.00 97.19 207 THR A O 1
ATOM 1604 N N . ARG A 1 208 ? -54.148 4.638 64.861 1.00 97.38 208 ARG A N 1
ATOM 1605 C CA . ARG A 1 208 ? -54.926 5.724 64.254 1.00 97.38 208 ARG A CA 1
ATOM 1606 C C . ARG A 1 208 ? -56.422 5.411 64.213 1.00 97.38 208 ARG A C 1
ATOM 1608 O O . ARG A 1 208 ? -57.224 6.290 64.540 1.00 97.38 208 ARG A O 1
ATOM 1615 N N . ALA A 1 209 ? -56.795 4.165 63.924 1.00 97.69 209 ALA A N 1
ATOM 1616 C CA . ALA A 1 209 ? -58.179 3.709 63.984 1.00 97.69 209 ALA A CA 1
ATOM 1617 C C . ALA A 1 209 ? -58.772 3.892 65.391 1.00 97.69 209 ALA A C 1
ATOM 1619 O O . ALA A 1 209 ? -59.849 4.471 65.531 1.00 97.69 209 ALA A O 1
ATOM 1620 N N . ARG A 1 210 ? -58.039 3.508 66.445 1.00 96.81 210 ARG A N 1
ATOM 1621 C CA . ARG A 1 210 ? -58.465 3.702 67.847 1.00 96.81 210 ARG A CA 1
ATOM 1622 C C . ARG A 1 210 ? -58.687 5.170 68.202 1.00 96.81 210 ARG A C 1
ATOM 1624 O O . ARG A 1 210 ? -59.707 5.522 68.794 1.00 96.81 210 ARG A O 1
ATOM 1631 N N . VAL A 1 211 ? -57.770 6.049 67.789 1.00 96.69 211 VAL A N 1
ATOM 1632 C CA . VAL A 1 211 ? -57.932 7.502 67.975 1.00 96.69 211 VAL A CA 1
ATOM 1633 C C . VAL A 1 211 ? -59.174 8.013 67.237 1.00 96.69 211 VAL A C 1
ATOM 1635 O O . VAL A 1 211 ? -59.945 8.791 67.804 1.00 96.69 211 VAL A O 1
ATOM 1638 N N . SER A 1 212 ? -59.403 7.553 66.006 1.00 96.81 212 SER A N 1
ATOM 1639 C CA . SER A 1 212 ? -60.566 7.935 65.195 1.00 96.81 212 SER A CA 1
ATOM 1640 C C . SER A 1 212 ? -61.890 7.474 65.815 1.00 96.81 212 SER A C 1
ATOM 1642 O O . SER A 1 212 ? -62.847 8.252 65.835 1.00 96.81 212 SER A O 1
ATOM 1644 N N . ILE A 1 213 ? -61.934 6.274 66.408 1.00 96.12 213 ILE A N 1
ATOM 1645 C CA . ILE A 1 213 ? -63.087 5.776 67.183 1.00 96.12 213 ILE A CA 1
ATOM 1646 C C . ILE A 1 213 ? -63.372 6.703 68.371 1.00 96.12 213 ILE A C 1
ATOM 1648 O O . ILE A 1 213 ? -64.505 7.157 68.530 1.00 96.12 213 ILE A O 1
ATOM 1652 N N . GLY A 1 214 ? -62.349 7.075 69.151 1.00 94.19 214 GLY A N 1
ATOM 1653 C CA . GLY A 1 214 ? -62.505 8.002 70.283 1.00 94.19 214 GLY A CA 1
ATOM 1654 C C . GLY A 1 214 ? -62.999 9.399 69.877 1.00 94.19 214 GLY A C 1
ATOM 1655 O O . GLY A 1 214 ? -63.694 10.077 70.636 1.00 94.19 214 GLY A O 1
ATOM 1656 N N . GLN A 1 215 ? -62.700 9.822 68.648 1.00 96.44 215 GLN A N 1
ATOM 1657 C CA . GLN A 1 215 ? -63.185 11.074 68.056 1.00 96.44 215 GLN A CA 1
ATOM 1658 C C . GLN A 1 215 ? -64.558 10.943 67.377 1.00 96.44 215 GLN A C 1
ATOM 1660 O O . GLN A 1 215 ? -65.037 11.912 66.790 1.00 96.44 215 GLN A O 1
ATOM 1665 N N . HIS A 1 216 ? -65.207 9.778 67.473 1.00 94.75 216 HIS A N 1
ATOM 1666 C CA . HIS A 1 216 ? -66.471 9.454 66.804 1.00 94.75 216 HIS A CA 1
ATOM 1667 C C . HIS A 1 216 ? -66.401 9.570 65.266 1.00 94.75 216 HIS A C 1
ATOM 1669 O O . HIS A 1 216 ? -67.417 9.798 64.605 1.00 94.75 216 HIS A O 1
ATOM 1675 N N . ASN A 1 217 ? -65.214 9.398 64.674 1.00 96.69 217 ASN A N 1
ATOM 1676 C CA . ASN A 1 217 ? -65.008 9.386 63.225 1.00 96.69 217 ASN A CA 1
ATOM 1677 C C . ASN A 1 217 ? -64.914 7.944 62.704 1.00 96.69 217 ASN A C 1
ATOM 1679 O O . ASN A 1 217 ? -63.840 7.429 62.394 1.00 96.69 217 ASN A O 1
ATOM 1683 N N . ILE A 1 218 ? -66.074 7.294 62.636 1.00 96.31 218 ILE A N 1
ATOM 1684 C CA . ILE A 1 218 ? -66.197 5.861 62.345 1.00 96.31 218 ILE A CA 1
ATOM 1685 C C . ILE A 1 218 ? -65.735 5.497 60.928 1.00 96.31 218 ILE A C 1
ATOM 1687 O O . ILE A 1 218 ? -65.085 4.473 60.751 1.00 96.31 218 ILE A O 1
ATOM 1691 N N . GLY A 1 219 ? -66.013 6.343 59.929 1.00 95.56 219 GLY A N 1
ATOM 1692 C CA . GLY A 1 219 ? -65.595 6.080 58.546 1.00 95.56 219 GLY A CA 1
ATOM 1693 C C . GLY A 1 219 ? -64.073 6.024 58.400 1.00 95.56 219 GLY A C 1
ATOM 1694 O O . GLY A 1 219 ? -63.548 5.082 57.824 1.00 95.56 219 GLY A O 1
ATOM 1695 N N . LEU A 1 220 ? -63.361 6.976 59.016 1.00 94.31 220 LEU A N 1
ATOM 1696 C CA . LEU A 1 220 ? -61.896 6.991 58.990 1.00 94.31 220 LEU A CA 1
ATOM 1697 C C . LEU A 1 220 ? -61.295 5.794 59.740 1.00 94.31 220 LEU A C 1
ATOM 1699 O O . LEU A 1 220 ? -60.311 5.216 59.290 1.00 94.31 220 LEU A O 1
ATOM 1703 N N . ALA A 1 221 ? -61.901 5.400 60.864 1.00 96.44 221 ALA A N 1
ATOM 1704 C CA . ALA A 1 221 ? -61.475 4.205 61.584 1.00 96.44 221 ALA A CA 1
ATOM 1705 C C . ALA A 1 221 ? -61.641 2.935 60.738 1.00 96.44 221 ALA A C 1
ATOM 1707 O O . ALA A 1 221 ? -60.749 2.094 60.733 1.00 96.44 221 ALA A O 1
ATOM 1708 N N . GLN A 1 222 ? -62.751 2.807 60.005 1.00 97.00 222 GLN A N 1
ATOM 1709 C CA . GLN A 1 222 ? -62.981 1.675 59.111 1.00 97.00 222 GLN A CA 1
ATOM 1710 C C . GLN A 1 222 ? -61.925 1.607 58.002 1.00 97.00 222 GLN A C 1
ATOM 1712 O O . GLN A 1 222 ? -61.345 0.542 57.789 1.00 97.00 222 GLN A O 1
ATOM 1717 N N . ASP A 1 223 ? -61.641 2.739 57.353 1.00 97.25 223 ASP A N 1
ATOM 1718 C CA . ASP A 1 223 ? -60.627 2.820 56.295 1.00 97.25 223 ASP A CA 1
ATOM 1719 C C . ASP A 1 223 ? -59.244 2.374 56.811 1.00 97.25 223 ASP A C 1
ATOM 1721 O O . ASP A 1 223 ? -58.547 1.585 56.164 1.00 97.25 223 ASP A O 1
ATOM 1725 N N . ASP A 1 224 ? -58.864 2.822 58.011 1.00 96.31 224 ASP A N 1
ATOM 1726 C CA . ASP A 1 224 ? -57.594 2.463 58.649 1.00 96.31 224 ASP A CA 1
ATOM 1727 C C . ASP A 1 224 ? -57.513 0.970 59.011 1.00 96.31 224 ASP A C 1
ATOM 1729 O O . ASP A 1 224 ? -56.473 0.337 58.799 1.00 96.31 224 ASP A O 1
ATOM 1733 N N . LEU A 1 225 ? -58.606 0.381 59.512 1.00 97.75 225 LEU A N 1
ATOM 1734 C CA . LEU A 1 225 ? -58.676 -1.053 59.822 1.00 97.75 225 LEU A CA 1
ATOM 1735 C C . LEU A 1 225 ? -58.602 -1.919 58.568 1.00 97.75 225 LEU A C 1
ATOM 1737 O O . LEU A 1 225 ? -57.900 -2.935 58.562 1.00 97.75 225 LEU A O 1
ATOM 1741 N N . GLN A 1 226 ? -59.280 -1.506 57.497 1.00 97.88 226 GLN A N 1
ATOM 1742 C CA . GLN A 1 226 ? -59.215 -2.206 56.222 1.00 97.88 226 GLN A CA 1
ATOM 1743 C C . GLN A 1 226 ? -57.783 -2.192 55.670 1.00 97.88 226 GLN A C 1
ATOM 1745 O O . GLN A 1 226 ? -57.259 -3.248 55.307 1.00 97.88 226 GLN A O 1
ATOM 1750 N N . ALA A 1 227 ? -57.124 -1.030 55.674 1.00 96.19 227 ALA A N 1
ATOM 1751 C CA . ALA A 1 227 ? -55.744 -0.902 55.213 1.00 96.19 227 ALA A CA 1
ATOM 1752 C C . ALA A 1 227 ? -54.765 -1.745 56.052 1.00 96.19 227 ALA A C 1
ATOM 1754 O O . ALA A 1 227 ? -53.857 -2.370 55.499 1.00 96.19 227 ALA A O 1
ATOM 1755 N N . ALA A 1 228 ? -54.957 -1.805 57.375 1.00 97.44 228 ALA A N 1
ATOM 1756 C CA . ALA A 1 228 ? -54.149 -2.651 58.252 1.00 97.44 228 ALA A CA 1
ATOM 1757 C C . ALA A 1 228 ? -54.338 -4.143 57.933 1.00 97.44 228 ALA A C 1
ATOM 1759 O O . ALA A 1 228 ? -53.357 -4.882 57.843 1.00 97.44 228 ALA A O 1
ATOM 1760 N N . ARG A 1 229 ? -55.582 -4.587 57.707 1.00 97.88 229 ARG A N 1
ATOM 1761 C CA . ARG A 1 229 ? -55.891 -5.983 57.363 1.00 97.88 229 ARG A CA 1
ATOM 1762 C C . ARG A 1 229 ? -55.273 -6.401 56.033 1.00 97.88 229 ARG A C 1
ATOM 1764 O O . ARG A 1 229 ? -54.689 -7.478 55.951 1.00 97.88 229 ARG A O 1
ATOM 1771 N N . GLU A 1 230 ? -55.404 -5.569 55.004 1.00 97.56 230 GLU A N 1
ATOM 1772 C CA . GLU A 1 230 ? -54.830 -5.842 53.681 1.00 97.56 230 GLU A CA 1
ATOM 1773 C C . GLU A 1 230 ? -53.308 -5.993 53.759 1.00 97.56 230 GLU A C 1
ATOM 1775 O O . GLU A 1 230 ? -52.749 -6.927 53.185 1.00 97.56 230 GLU A O 1
ATOM 1780 N N . LEU A 1 231 ? -52.651 -5.128 54.536 1.00 96.00 231 LEU A N 1
ATOM 1781 C CA . LEU A 1 231 ? -51.210 -5.179 54.757 1.00 96.00 231 LEU A CA 1
ATOM 1782 C C . LEU A 1 231 ? -50.797 -6.472 55.479 1.00 96.00 231 LEU A C 1
ATOM 1784 O O . LEU A 1 231 ? -49.943 -7.205 54.983 1.00 96.00 231 LEU A O 1
ATOM 1788 N N . LEU A 1 232 ? -51.439 -6.803 56.604 1.00 96.56 232 LEU A N 1
ATOM 1789 C CA . LEU A 1 232 ? -51.123 -8.022 57.358 1.00 96.56 232 LEU A CA 1
ATOM 1790 C C . LEU A 1 232 ? -51.438 -9.303 56.570 1.00 96.56 232 LEU A C 1
ATOM 1792 O O . LEU A 1 232 ? -50.733 -10.298 56.721 1.00 96.56 232 LEU A O 1
ATOM 1796 N N . SER A 1 233 ? -52.465 -9.288 55.716 1.00 96.75 233 SER A N 1
ATOM 1797 C CA . SER A 1 233 ? -52.800 -10.422 54.847 1.00 96.75 233 SER A CA 1
ATOM 1798 C C . SER A 1 233 ? -51.808 -10.603 53.700 1.00 96.75 233 SER A C 1
ATOM 1800 O O . SER A 1 233 ? -51.624 -11.728 53.242 1.00 96.75 233 SER A O 1
ATOM 1802 N N . ALA A 1 234 ? -51.209 -9.523 53.197 1.00 95.50 234 ALA A N 1
ATOM 1803 C CA . ALA A 1 234 ? -50.128 -9.625 52.224 1.00 95.50 234 ALA A CA 1
ATOM 1804 C C . ALA A 1 234 ? -48.871 -10.197 52.895 1.00 95.50 234 ALA A C 1
ATOM 1806 O O . ALA A 1 234 ? -48.293 -11.160 52.396 1.00 95.50 234 ALA A O 1
ATOM 1807 N N . LEU A 1 235 ? -48.527 -9.676 54.077 1.00 95.06 235 LEU A N 1
ATOM 1808 C CA . LEU A 1 235 ? -47.390 -10.147 54.864 1.00 95.06 235 LEU A CA 1
ATOM 1809 C C . LEU A 1 235 ? -47.533 -11.627 55.259 1.00 95.06 235 LEU A C 1
ATOM 1811 O O . LEU A 1 235 ? -46.560 -12.373 55.196 1.00 95.06 235 LEU A O 1
ATOM 1815 N N . SER A 1 236 ? -48.741 -12.091 55.604 1.00 95.19 236 SER A N 1
ATOM 1816 C CA . SER A 1 236 ? -48.976 -13.490 55.995 1.00 95.19 236 SER A CA 1
ATOM 1817 C C . SER A 1 236 ? -48.673 -14.508 54.890 1.00 95.19 236 SER A C 1
ATOM 1819 O O . SER A 1 236 ? -48.375 -15.660 55.201 1.00 95.19 236 SER A O 1
ATOM 1821 N N . ALA A 1 237 ? -48.703 -14.096 53.619 1.00 94.56 237 ALA A N 1
ATOM 1822 C CA . ALA A 1 237 ? -48.343 -14.946 52.486 1.00 94.56 237 ALA A CA 1
ATOM 1823 C C . ALA A 1 237 ? -46.821 -15.075 52.278 1.00 94.56 237 ALA A C 1
ATOM 1825 O O . ALA A 1 237 ? -46.378 -16.014 51.615 1.00 94.56 237 ALA A O 1
ATOM 1826 N N . GLU A 1 238 ? -46.032 -14.140 52.815 1.00 91.44 238 GLU A N 1
ATOM 1827 C CA . GLU A 1 238 ? -44.572 -14.082 52.645 1.00 91.44 238 GLU A CA 1
ATOM 1828 C C . GLU A 1 238 ? -43.800 -14.666 53.841 1.00 91.44 238 GLU A C 1
ATOM 1830 O O . GLU A 1 238 ? -42.614 -14.980 53.722 1.00 91.44 238 GLU A O 1
ATOM 1835 N N . VAL A 1 239 ? -44.460 -14.836 54.989 1.00 91.31 239 VAL A N 1
ATOM 1836 C CA . VAL A 1 239 ? -43.844 -15.339 56.225 1.00 91.31 239 VAL A CA 1
ATOM 1837 C C . VAL A 1 239 ? -44.045 -16.854 56.414 1.00 91.31 239 VAL A C 1
ATOM 1839 O O . VAL A 1 239 ? -44.966 -17.441 55.844 1.00 91.31 239 VAL A O 1
ATOM 1842 N N . PRO A 1 240 ? -43.210 -17.524 57.234 1.00 90.81 240 PRO A N 1
ATOM 1843 C CA . PRO A 1 240 ? -43.390 -18.937 57.566 1.00 90.81 240 PRO A CA 1
ATOM 1844 C C . PRO A 1 240 ? -44.758 -19.260 58.188 1.00 90.81 240 PRO A C 1
ATOM 1846 O O . PRO A 1 240 ? -45.349 -18.434 58.881 1.00 90.81 240 PRO A O 1
ATOM 1849 N N . GLU A 1 241 ? -45.219 -20.506 58.033 1.00 88.81 241 GLU A N 1
ATOM 1850 C CA . GLU A 1 241 ? -46.565 -20.956 58.438 1.00 88.81 241 GLU A CA 1
ATOM 1851 C C . GLU A 1 241 ? -46.902 -20.669 59.916 1.00 88.81 241 GLU A C 1
ATOM 1853 O O . GLU A 1 241 ? -48.024 -20.282 60.237 1.00 88.81 241 GLU A O 1
ATOM 1858 N N . TYR A 1 242 ? -45.919 -20.770 60.819 1.00 86.12 242 TYR A N 1
ATOM 1859 C CA . TYR A 1 242 ? -46.113 -20.459 62.240 1.00 86.12 242 TYR A CA 1
ATOM 1860 C C . TYR A 1 242 ? -46.362 -18.962 62.503 1.00 86.12 242 TYR A C 1
ATOM 1862 O O . TYR A 1 242 ? -47.144 -18.616 63.384 1.00 86.12 242 TYR A O 1
ATOM 1870 N N . GLN A 1 243 ? -45.738 -18.069 61.728 1.00 91.12 243 GLN A N 1
ATOM 1871 C CA . GLN A 1 243 ? -45.970 -16.621 61.804 1.00 91.12 243 GLN A CA 1
ATOM 1872 C C . GLN A 1 243 ? -47.296 -16.253 61.136 1.00 91.12 243 GLN A C 1
ATOM 1874 O O . GLN A 1 243 ? -48.041 -15.415 61.649 1.00 91.12 243 GLN A O 1
ATOM 1879 N N . ALA A 1 244 ? -47.618 -16.917 60.022 1.00 93.75 244 ALA A N 1
ATOM 1880 C CA . ALA A 1 244 ? -48.868 -16.723 59.300 1.00 93.75 244 ALA A CA 1
ATOM 1881 C C . ALA A 1 244 ? -50.092 -17.053 60.170 1.00 93.75 244 ALA A C 1
ATOM 1883 O O . ALA A 1 244 ? -51.085 -16.330 60.109 1.00 93.75 244 ALA A O 1
ATOM 1884 N N . ALA A 1 245 ? -50.013 -18.082 61.025 1.00 92.12 245 ALA A N 1
ATOM 1885 C CA . ALA A 1 245 ? -51.073 -18.416 61.980 1.00 92.12 245 ALA A CA 1
ATOM 1886 C C . ALA A 1 245 ? -51.327 -17.285 62.994 1.00 92.12 245 ALA A C 1
ATOM 1888 O O . ALA A 1 245 ? -52.468 -16.861 63.172 1.00 92.12 245 ALA A O 1
ATOM 1889 N N . SER A 1 246 ? -50.268 -16.729 63.589 1.00 91.62 246 SER A N 1
ATOM 1890 C CA . SER A 1 246 ? -50.379 -15.584 64.506 1.00 91.62 246 SER A CA 1
ATOM 1891 C C . SER A 1 246 ? -50.954 -14.343 63.814 1.00 91.62 246 SER A C 1
ATOM 1893 O O . SER A 1 246 ? -51.801 -13.650 64.378 1.00 91.62 246 SER A O 1
ATOM 1895 N N . LEU A 1 247 ? -50.539 -14.071 62.570 1.00 95.56 247 LEU A N 1
ATOM 1896 C CA . LEU A 1 247 ? -51.111 -12.986 61.767 1.00 95.56 247 LEU A CA 1
ATOM 1897 C C . LEU A 1 247 ? -52.588 -13.223 61.440 1.00 95.56 247 LEU A C 1
ATOM 1899 O O . LEU A 1 247 ? -53.367 -12.272 61.470 1.00 95.56 247 LEU A O 1
ATOM 1903 N N . ALA A 1 248 ? -52.993 -14.464 61.168 1.00 95.69 248 ALA A N 1
ATOM 1904 C CA . ALA A 1 248 ? -54.387 -14.810 60.910 1.00 95.69 248 ALA A CA 1
ATOM 1905 C C . ALA A 1 248 ? -55.284 -14.527 62.128 1.00 95.69 248 ALA A C 1
ATOM 1907 O O . ALA A 1 248 ? -56.377 -13.983 61.962 1.00 95.69 248 ALA A O 1
ATOM 1908 N N . ASP A 1 249 ? -54.807 -14.805 63.345 1.00 94.62 249 ASP A N 1
ATOM 1909 C CA . ASP A 1 249 ? -55.529 -14.478 64.582 1.00 94.62 249 ASP A CA 1
ATOM 1910 C C . ASP A 1 249 ? -55.698 -12.961 64.769 1.00 94.62 249 ASP A C 1
ATOM 1912 O O . ASP A 1 249 ? -56.765 -12.487 65.173 1.00 94.62 249 ASP A O 1
ATOM 1916 N N . ILE A 1 250 ? -54.663 -12.180 64.443 1.00 96.69 250 ILE A N 1
ATOM 1917 C CA . ILE A 1 250 ? -54.710 -10.711 64.488 1.00 96.69 250 ILE A CA 1
ATOM 1918 C C . ILE A 1 250 ? -55.695 -10.181 63.441 1.00 96.69 250 ILE A C 1
ATOM 1920 O O . ILE A 1 250 ? -56.556 -9.365 63.768 1.00 96.69 250 ILE A O 1
ATOM 1924 N N . ILE A 1 251 ? -55.623 -10.681 62.205 1.00 97.25 251 ILE A N 1
ATOM 1925 C CA . ILE A 1 251 ? -56.542 -10.333 61.112 1.00 97.25 251 ILE A CA 1
ATOM 1926 C C . ILE A 1 251 ? -57.993 -10.624 61.511 1.00 97.25 251 ILE A C 1
ATOM 1928 O O . ILE A 1 251 ? -58.852 -9.757 61.347 1.00 97.25 251 ILE A O 1
ATOM 1932 N N . LEU A 1 252 ? -58.263 -11.791 62.103 1.00 97.12 252 LEU A N 1
ATOM 1933 C CA . LEU A 1 252 ? -59.598 -12.158 62.575 1.00 97.12 252 LEU A CA 1
ATOM 1934 C C . LEU A 1 252 ? -60.124 -11.163 63.620 1.00 97.12 252 LEU A C 1
ATOM 1936 O O . LEU A 1 252 ? -61.294 -10.780 63.572 1.00 97.12 252 LEU A O 1
ATOM 1940 N N . ARG A 1 253 ? -59.270 -10.704 64.543 1.00 96.94 253 ARG A N 1
ATOM 1941 C CA . ARG A 1 253 ? -59.641 -9.666 65.519 1.00 96.94 253 ARG A CA 1
ATOM 1942 C C . ARG A 1 253 ? -59.958 -8.332 64.852 1.00 96.94 253 ARG A C 1
ATOM 1944 O O . ARG A 1 253 ? -60.954 -7.715 65.218 1.00 96.94 253 ARG A O 1
ATOM 1951 N N . LEU A 1 254 ? -59.178 -7.915 63.853 1.00 97.75 254 LEU A N 1
ATOM 1952 C CA . LEU A 1 254 ? -59.466 -6.695 63.089 1.00 97.75 254 LEU A CA 1
ATOM 1953 C C . LEU A 1 254 ? -60.801 -6.796 62.331 1.00 97.75 254 LEU A C 1
ATOM 1955 O O . LEU A 1 254 ? -61.553 -5.827 62.286 1.00 97.75 254 LEU A O 1
ATOM 1959 N N . GLU A 1 255 ? -61.144 -7.966 61.787 1.00 97.44 255 GLU A N 1
ATOM 1960 C CA . GLU A 1 255 ? -62.441 -8.191 61.131 1.00 97.44 255 GLU A CA 1
ATOM 1961 C C . GLU A 1 255 ? -63.627 -8.152 62.101 1.00 97.44 255 GLU A C 1
ATOM 1963 O O . GLU A 1 255 ? -64.704 -7.663 61.749 1.00 97.44 255 GLU A O 1
ATOM 1968 N N . LEU A 1 256 ? -63.458 -8.693 63.310 1.00 96.56 256 LEU A N 1
ATOM 1969 C CA . LEU A 1 256 ? -64.469 -8.607 64.365 1.00 96.56 256 LEU A CA 1
ATOM 1970 C C . LEU A 1 256 ? -64.647 -7.156 64.830 1.00 96.56 256 LEU A C 1
ATOM 1972 O O . LEU A 1 256 ? -65.782 -6.691 64.952 1.00 96.56 256 LEU A O 1
ATOM 1976 N N . ALA A 1 257 ? -63.540 -6.433 65.003 1.00 97.31 257 ALA A N 1
ATOM 1977 C CA . ALA A 1 257 ? -63.524 -5.015 65.338 1.00 97.31 257 ALA A CA 1
ATOM 1978 C C . ALA A 1 257 ? -64.247 -4.170 64.268 1.00 97.31 257 ALA A C 1
ATOM 1980 O O . ALA A 1 257 ? -65.100 -3.350 64.600 1.00 97.31 257 ALA A O 1
ATOM 1981 N N . GLU A 1 258 ? -63.993 -4.416 62.979 1.00 96.94 258 GLU A N 1
ATOM 1982 C CA . GLU A 1 258 ? -64.671 -3.706 61.885 1.00 96.94 258 GLU A CA 1
ATOM 1983 C C . GLU A 1 258 ? -66.193 -3.959 61.880 1.00 96.94 258 GLU A C 1
ATOM 1985 O O . GLU A 1 258 ? -66.979 -3.023 61.723 1.00 96.94 258 GLU A O 1
ATOM 1990 N N . LYS A 1 259 ? -66.636 -5.204 62.113 1.00 97.00 259 LYS A N 1
ATOM 1991 C CA . LYS A 1 259 ? -68.072 -5.558 62.154 1.00 97.00 259 LYS A CA 1
ATOM 1992 C C . LYS A 1 259 ? -68.816 -4.911 63.324 1.00 97.00 259 LYS A C 1
ATOM 1994 O O . LYS A 1 259 ? -69.987 -4.571 63.179 1.00 97.00 259 LYS A O 1
ATOM 1999 N N . ASN A 1 260 ? -68.145 -4.733 64.462 1.00 96.94 260 ASN A N 1
ATOM 2000 C CA . ASN A 1 260 ? -68.736 -4.194 65.691 1.00 96.94 260 ASN A CA 1
ATOM 2001 C C . ASN A 1 260 ? -68.580 -2.668 65.835 1.00 96.94 260 ASN A C 1
ATOM 2003 O O . ASN A 1 260 ? -69.047 -2.102 66.825 1.00 96.94 260 ASN A O 1
ATOM 2007 N N . LEU A 1 261 ? -67.965 -1.996 64.853 1.00 95.62 261 LEU A N 1
ATOM 2008 C CA . LEU A 1 261 ? -67.546 -0.590 64.919 1.00 95.62 261 LEU A CA 1
ATOM 2009 C C . LEU A 1 261 ? -68.674 0.392 65.285 1.00 95.62 261 LEU A C 1
ATOM 2011 O O . LEU A 1 261 ? -68.443 1.373 65.987 1.00 95.62 261 LEU A O 1
ATOM 2015 N N . VAL A 1 262 ? -69.900 0.119 64.828 1.00 95.19 262 VAL A N 1
ATOM 2016 C CA . VAL A 1 262 ? -71.083 0.963 65.082 1.00 95.19 262 VAL A CA 1
ATOM 2017 C C . VAL A 1 262 ? -71.866 0.506 66.315 1.00 95.19 262 VAL A C 1
ATOM 2019 O O . VAL A 1 262 ? -72.409 1.334 67.044 1.00 95.19 262 VAL A O 1
ATOM 2022 N N . GLU A 1 263 ? -71.958 -0.805 66.537 1.00 96.00 263 GLU A N 1
ATOM 2023 C CA . GLU A 1 263 ? -72.855 -1.388 67.541 1.00 96.00 263 GLU A CA 1
ATOM 2024 C C . GLU A 1 263 ? -72.236 -1.425 68.945 1.00 96.00 263 GLU A C 1
ATOM 2026 O O . GLU A 1 263 ? -72.959 -1.296 69.934 1.00 96.00 263 GLU A O 1
ATOM 2031 N N . ALA A 1 264 ? -70.913 -1.585 69.044 1.00 96.31 264 ALA A N 1
ATOM 2032 C CA . ALA A 1 264 ? -70.209 -1.769 70.311 1.00 96.31 264 ALA A CA 1
ATOM 2033 C C . ALA A 1 264 ? -68.787 -1.162 70.280 1.00 96.31 264 ALA A C 1
ATOM 2035 O O . ALA A 1 264 ? -67.805 -1.904 70.341 1.00 96.31 264 ALA A O 1
ATOM 2036 N N . PRO A 1 265 ? -68.642 0.177 70.224 1.00 93.38 265 PRO A N 1
ATOM 2037 C CA . PRO A 1 265 ? -67.334 0.834 70.113 1.00 93.38 265 PRO A CA 1
ATOM 2038 C C . PRO A 1 265 ? -66.372 0.509 71.272 1.00 93.38 265 PRO A C 1
ATOM 2040 O O . PRO A 1 265 ? -65.168 0.416 71.051 1.00 93.38 265 PRO A O 1
ATOM 2043 N N . ASP A 1 266 ? -66.885 0.262 72.483 1.00 92.56 266 ASP A N 1
ATOM 2044 C CA . ASP A 1 266 ? -66.061 -0.131 73.638 1.00 92.56 266 ASP A CA 1
ATOM 2045 C C . ASP A 1 266 ? -65.418 -1.519 73.452 1.00 92.56 266 ASP A C 1
ATOM 2047 O O . ASP A 1 266 ? -64.272 -1.740 73.842 1.00 92.56 266 ASP A O 1
ATOM 2051 N N . LEU A 1 267 ? -66.143 -2.459 72.830 1.00 94.19 267 LEU A N 1
ATOM 2052 C CA . LEU A 1 267 ? -65.634 -3.802 72.530 1.00 94.19 267 LEU A CA 1
ATOM 2053 C C . LEU A 1 267 ? -64.556 -3.748 71.440 1.00 94.19 267 LEU A C 1
ATOM 2055 O O . LEU A 1 267 ? -63.565 -4.470 71.502 1.00 94.19 267 LEU A O 1
ATOM 2059 N N . VAL A 1 268 ? -64.735 -2.850 70.473 1.00 96.81 268 VAL A N 1
ATOM 2060 C CA . VAL A 1 268 ? -63.795 -2.627 69.371 1.00 96.81 268 VAL A CA 1
ATOM 2061 C C . VAL A 1 268 ? -62.463 -2.107 69.899 1.00 96.81 268 VAL A C 1
ATOM 2063 O O . VAL A 1 268 ? -61.427 -2.635 69.512 1.00 96.81 268 VAL A O 1
ATOM 2066 N N . ASP A 1 269 ? -62.456 -1.124 70.807 1.00 94.75 269 ASP A N 1
ATOM 2067 C CA . ASP A 1 269 ? -61.197 -0.634 71.390 1.00 94.75 269 ASP A CA 1
ATOM 2068 C C . ASP A 1 269 ? -60.434 -1.753 72.120 1.00 94.75 269 ASP A C 1
ATOM 2070 O O . ASP A 1 269 ? -59.212 -1.856 71.989 1.00 94.75 269 ASP A O 1
ATOM 2074 N N . GLN A 1 270 ? -61.153 -2.651 72.804 1.00 95.44 270 GLN A N 1
ATOM 2075 C CA . GLN A 1 270 ? -60.555 -3.825 73.439 1.00 95.44 270 GLN A CA 1
ATOM 2076 C C . GLN A 1 270 ? -59.964 -4.806 72.413 1.00 95.44 270 GLN A C 1
ATOM 2078 O O . GLN A 1 270 ? -58.839 -5.274 72.601 1.00 95.44 270 GLN A O 1
ATOM 2083 N N . ASP A 1 271 ? -60.673 -5.105 71.322 1.00 96.44 271 ASP A N 1
ATOM 2084 C CA . ASP A 1 271 ? -60.169 -5.989 70.263 1.00 96.44 271 ASP A CA 1
ATOM 2085 C C . ASP A 1 271 ? -58.947 -5.396 69.543 1.00 96.44 271 ASP A C 1
ATOM 2087 O O . ASP A 1 271 ? -57.992 -6.125 69.253 1.00 96.44 271 ASP A O 1
ATOM 2091 N N . LEU A 1 272 ? -58.936 -4.079 69.311 1.00 96.88 272 LEU A N 1
ATOM 2092 C CA . LEU A 1 272 ? -57.808 -3.374 68.697 1.00 96.88 272 LEU A CA 1
ATOM 2093 C C . LEU A 1 272 ? -56.591 -3.297 69.622 1.00 96.88 272 LEU A C 1
ATOM 2095 O O . LEU A 1 272 ? -55.466 -3.449 69.147 1.00 96.88 272 LEU A O 1
ATOM 2099 N N . GLU A 1 273 ? -56.786 -3.112 70.929 1.00 95.69 273 GLU A N 1
ATOM 2100 C CA . GLU A 1 273 ? -55.703 -3.208 71.914 1.00 95.69 273 GLU A CA 1
ATOM 2101 C C . GLU A 1 273 ? -55.088 -4.611 71.914 1.00 95.69 273 GLU A C 1
ATOM 2103 O O . GLU A 1 273 ? -53.866 -4.741 71.869 1.00 95.69 273 GLU A O 1
ATOM 2108 N N . VAL A 1 274 ? -55.907 -5.668 71.898 1.00 95.00 274 VAL A N 1
ATOM 2109 C CA . VAL A 1 274 ? -55.386 -7.042 71.862 1.00 95.00 274 VAL A CA 1
ATOM 2110 C C . VAL A 1 274 ? -54.649 -7.317 70.550 1.00 95.00 274 VAL A C 1
ATOM 2112 O O . VAL A 1 274 ? -53.557 -7.879 70.577 1.00 95.00 274 VAL A O 1
ATOM 2115 N N . ALA A 1 275 ? -55.195 -6.896 69.406 1.00 95.38 275 ALA A N 1
ATOM 2116 C CA . ALA A 1 275 ? -54.522 -7.020 68.112 1.00 95.38 275 ALA A CA 1
ATOM 2117 C C . ALA A 1 275 ? -53.163 -6.296 68.103 1.00 95.38 275 ALA A C 1
ATOM 2119 O O . ALA A 1 275 ? -52.166 -6.848 67.638 1.00 95.38 275 ALA A O 1
ATOM 2120 N N . TRP A 1 276 ? -53.099 -5.091 68.674 1.00 95.25 276 TRP A N 1
ATOM 2121 C CA . TRP A 1 276 ? -51.861 -4.323 68.799 1.00 95.25 276 TRP A CA 1
ATOM 2122 C C . TRP A 1 276 ? -50.843 -5.000 69.730 1.00 95.25 276 TRP A C 1
ATOM 2124 O O . TRP A 1 276 ? -49.667 -5.114 69.383 1.00 95.25 276 TRP A O 1
ATOM 2134 N N . GLN A 1 277 ? -51.289 -5.515 70.878 1.00 94.12 277 GLN A N 1
ATOM 2135 C CA . GLN A 1 277 ? -50.434 -6.252 71.813 1.00 94.12 277 GLN A CA 1
ATOM 2136 C C . GLN A 1 277 ? -49.881 -7.542 71.208 1.00 94.12 277 GLN A C 1
ATOM 2138 O O . GLN A 1 277 ? -48.756 -7.911 71.522 1.00 94.12 277 GLN A O 1
ATOM 2143 N N . LEU A 1 278 ? -50.637 -8.214 70.337 1.00 92.38 278 LEU A N 1
ATOM 2144 C CA . LEU A 1 278 ? -50.166 -9.404 69.625 1.00 92.38 278 LEU A CA 1
ATOM 2145 C C . LEU A 1 278 ? -49.121 -9.075 68.545 1.00 92.38 278 LEU A C 1
ATOM 2147 O O . LEU A 1 278 ? -48.289 -9.925 68.241 1.00 92.38 278 LEU A O 1
ATOM 2151 N N . LEU A 1 279 ? -49.122 -7.854 67.999 1.00 92.06 279 LEU A N 1
ATOM 2152 C CA . LEU A 1 279 ? -48.097 -7.384 67.057 1.00 92.06 279 LEU A CA 1
ATOM 2153 C C . LEU A 1 279 ? -46.800 -6.946 67.761 1.00 92.06 279 LEU A C 1
ATOM 2155 O O . LEU A 1 279 ? -45.726 -7.055 67.175 1.00 92.06 279 LEU A O 1
ATOM 2159 N N . LEU A 1 280 ? -46.875 -6.473 69.012 1.00 87.69 280 LEU A N 1
ATOM 2160 C CA . LEU A 1 280 ? -45.746 -5.877 69.744 1.00 87.69 280 LEU A CA 1
ATOM 2161 C C . LEU A 1 280 ? -44.533 -6.804 69.979 1.00 87.69 280 LEU A C 1
ATOM 2163 O O . LEU A 1 280 ? -43.409 -6.312 69.873 1.00 87.69 280 LEU A O 1
ATOM 2167 N N . PRO A 1 281 ? -44.687 -8.113 70.268 1.00 83.00 281 PRO A N 1
ATOM 2168 C CA . PRO A 1 281 ? -43.558 -9.035 70.321 1.00 83.00 281 PRO A CA 1
ATOM 2169 C C . PRO A 1 281 ? -42.791 -9.101 68.997 1.00 83.00 281 PRO A C 1
ATOM 2171 O O . PRO A 1 281 ? -41.699 -9.655 68.972 1.00 83.00 281 PRO A O 1
ATOM 2174 N N . GLY A 1 282 ? -43.337 -8.556 67.905 1.00 68.44 282 GLY A N 1
ATOM 2175 C CA . GLY A 1 282 ? -42.907 -8.861 66.554 1.00 68.44 282 GLY A CA 1
ATOM 2176 C C . GLY A 1 282 ? -43.235 -10.314 66.227 1.00 68.44 282 GLY A C 1
ATOM 2177 O O . GLY A 1 282 ? -43.570 -11.118 67.098 1.00 68.44 282 GLY A O 1
ATOM 2178 N N . LEU A 1 283 ? -43.097 -10.697 64.964 1.00 65.31 283 LEU A N 1
ATOM 2179 C CA . LEU A 1 283 ? -43.107 -12.107 64.571 1.00 65.31 283 LEU A CA 1
ATOM 2180 C C . LEU A 1 283 ? -41.796 -12.779 65.009 1.00 65.31 283 LEU A C 1
ATOM 2182 O O . LEU A 1 283 ? -41.114 -13.398 64.196 1.00 65.31 283 LEU A O 1
ATOM 2186 N N . GLN A 1 284 ? -41.393 -12.589 66.270 1.00 60.88 284 GLN A N 1
ATOM 2187 C CA . GLN A 1 284 ? -40.184 -13.182 66.810 1.00 60.88 284 GLN A CA 1
ATOM 2188 C C . GLN A 1 284 ? -40.262 -14.681 66.567 1.00 60.88 284 GLN A C 1
ATOM 2190 O O . GLN A 1 284 ? -41.223 -15.347 66.961 1.00 60.88 284 GLN A O 1
ATOM 2195 N N . SER A 1 285 ? -39.253 -15.183 65.861 1.00 53.91 285 SER A N 1
ATOM 2196 C CA . SER A 1 285 ? -39.019 -16.600 65.674 1.00 53.91 285 SER A CA 1
ATOM 2197 C C . SER A 1 285 ? -38.867 -17.203 67.063 1.00 53.91 285 SER A C 1
ATOM 2199 O O . SER A 1 285 ? -37.790 -17.160 67.654 1.00 53.91 285 SER A O 1
ATOM 2201 N N . TYR A 1 286 ? -39.962 -17.714 67.624 1.00 48.91 286 TYR A N 1
ATOM 2202 C CA . TYR A 1 286 ? -39.883 -18.676 68.703 1.00 48.91 286 TYR A CA 1
ATOM 2203 C C . TYR A 1 286 ? -39.210 -19.888 68.080 1.00 48.91 286 TYR A C 1
ATOM 2205 O O . TYR A 1 286 ? -39.859 -20.749 67.491 1.00 48.91 286 TYR A O 1
ATOM 2213 N N . ASP A 1 287 ? -37.883 -19.900 68.137 1.00 45.88 287 ASP A N 1
ATOM 2214 C CA . ASP A 1 287 ? -37.092 -21.095 67.941 1.00 45.88 287 ASP A CA 1
ATOM 2215 C C . ASP A 1 287 ? -37.489 -21.998 69.113 1.00 45.88 287 ASP A C 1
ATOM 2217 O O . ASP A 1 287 ? -36.944 -21.923 70.214 1.00 45.88 287 ASP A O 1
ATOM 2221 N N . SER A 1 288 ? -38.596 -22.727 68.940 1.00 46.06 288 SER A N 1
ATOM 2222 C CA . SER A 1 288 ? -39.154 -23.642 69.928 1.00 46.06 288 SER A CA 1
ATOM 2223 C C . SER A 1 288 ? -38.255 -24.871 70.027 1.00 46.06 288 SER A C 1
ATOM 2225 O O . SER A 1 288 ? -38.658 -25.991 69.728 1.00 46.06 288 SER A O 1
ATOM 2227 N N . THR A 1 289 ? -37.022 -24.671 70.477 1.00 42.50 289 THR A N 1
ATOM 2228 C CA . THR A 1 289 ? -36.264 -25.670 71.224 1.00 42.50 289 THR A CA 1
ATOM 2229 C C . THR A 1 289 ? -36.705 -25.610 72.683 1.00 42.50 289 THR A C 1
ATOM 2231 O O . THR A 1 289 ? -35.939 -25.215 73.555 1.00 42.50 289 THR A O 1
ATOM 2234 N N . ASP A 1 290 ? -37.955 -25.987 72.947 1.00 43.12 290 ASP A N 1
ATOM 2235 C CA . ASP A 1 290 ? -38.369 -26.408 74.283 1.00 43.12 290 ASP A CA 1
ATOM 2236 C C . ASP A 1 290 ? -38.409 -27.938 74.291 1.00 43.12 290 ASP A C 1
ATOM 2238 O O . ASP A 1 290 ? -39.366 -28.557 73.826 1.00 43.12 290 ASP A O 1
ATOM 2242 N N . ASP A 1 291 ? -37.357 -28.547 74.842 1.00 41.16 291 ASP A N 1
ATOM 2243 C CA . ASP A 1 291 ? -37.507 -29.818 75.545 1.00 41.16 291 ASP A CA 1
ATOM 2244 C C . AS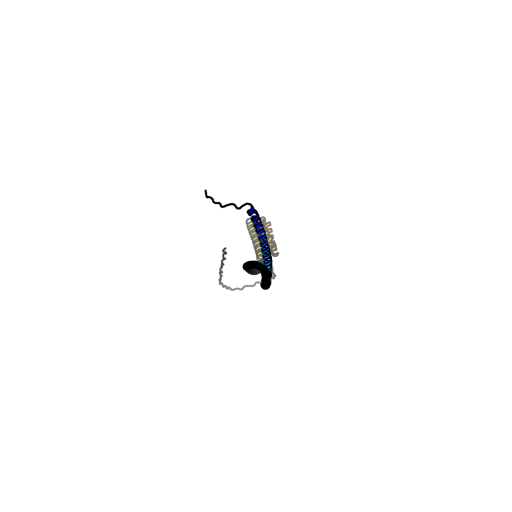P A 1 291 ? -37.670 -29.478 77.031 1.00 41.16 291 ASP A C 1
ATOM 2246 O O . ASP A 1 291 ? -36.736 -29.087 77.736 1.00 41.16 291 ASP A O 1
ATOM 2250 N N . ALA A 1 292 ? -38.923 -29.513 77.469 1.00 51.84 292 ALA A N 1
ATOM 2251 C CA . ALA A 1 292 ? -39.351 -29.180 78.812 1.00 51.84 292 ALA A CA 1
ATOM 2252 C C . ALA A 1 292 ? -38.998 -30.301 79.799 1.00 51.84 292 ALA A C 1
ATOM 2254 O O . ALA A 1 292 ? -39.267 -31.467 79.536 1.00 51.84 292 ALA A O 1
ATOM 2255 N N . THR A 1 293 ? -38.555 -29.957 81.012 1.00 41.81 293 THR A N 1
ATOM 2256 C CA . THR A 1 293 ? -38.962 -30.673 82.239 1.00 41.81 293 THR A CA 1
ATOM 2257 C C . THR A 1 293 ? -38.819 -29.746 83.447 1.00 41.81 293 THR A C 1
ATOM 2259 O O . THR A 1 293 ? -37.751 -29.597 84.039 1.00 41.81 293 THR A O 1
ATOM 2262 N N . SER A 1 294 ? -39.928 -29.124 83.844 1.00 43.97 294 SER A N 1
ATOM 2263 C CA . SER A 1 294 ? -40.067 -28.445 85.132 1.00 43.97 294 SER A CA 1
ATOM 2264 C C . SER A 1 294 ? -40.255 -29.477 86.251 1.00 43.97 294 SER A C 1
ATOM 2266 O O . SER A 1 294 ? -41.171 -30.293 86.200 1.00 43.97 294 SER A O 1
ATOM 2268 N N . THR A 1 295 ? -39.431 -29.405 87.299 1.00 41.97 295 THR A N 1
ATOM 2269 C CA . THR A 1 295 ? -39.696 -30.033 88.607 1.00 41.97 295 THR A CA 1
ATOM 2270 C C . THR A 1 295 ? -39.803 -28.916 89.651 1.00 41.97 295 THR A C 1
ATOM 2272 O O . THR A 1 295 ? -38.8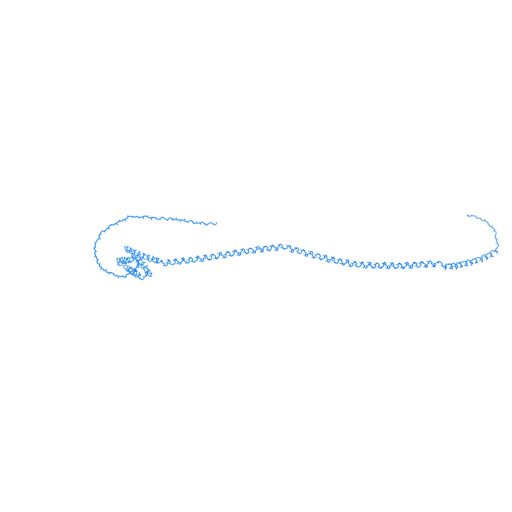78 -28.110 89.737 1.00 41.97 295 THR A O 1
ATOM 2275 N N . PRO A 1 296 ? -40.879 -28.815 90.455 1.00 64.44 296 PRO A N 1
ATOM 2276 C CA . PRO A 1 296 ? -40.968 -27.815 91.516 1.00 64.44 296 PRO A CA 1
ATOM 2277 C C . PRO A 1 296 ? -40.440 -28.401 92.831 1.00 64.44 296 PRO A C 1
ATOM 2279 O O . PRO A 1 296 ? -40.940 -29.438 93.256 1.00 64.44 296 PRO A O 1
ATOM 2282 N N . THR A 1 297 ? -39.479 -27.765 93.518 1.00 40.16 297 THR A N 1
ATOM 2283 C CA . THR A 1 297 ? -39.198 -28.030 94.951 1.00 40.16 297 THR A CA 1
ATOM 2284 C C . THR A 1 297 ? -38.415 -26.887 95.630 1.00 40.16 297 THR A C 1
ATOM 2286 O O . THR A 1 297 ? -37.270 -26.621 95.298 1.00 40.16 297 THR A O 1
ATOM 2289 N N . ALA A 1 298 ? -39.087 -26.298 96.630 1.00 39.53 298 ALA A N 1
ATOM 2290 C CA . ALA A 1 298 ? -38.649 -25.708 97.908 1.00 39.53 298 ALA A CA 1
ATOM 2291 C C . ALA A 1 298 ? -37.645 -24.528 98.011 1.00 39.53 298 ALA A C 1
ATOM 2293 O O . ALA A 1 298 ? -36.459 -24.624 97.722 1.00 39.53 298 ALA A O 1
ATOM 2294 N N . THR A 1 299 ? -38.157 -23.470 98.657 1.00 47.06 299 THR A N 1
ATOM 2295 C CA . THR A 1 299 ? -37.497 -22.462 99.518 1.00 47.06 299 THR A CA 1
ATOM 2296 C C . THR A 1 299 ? -36.658 -23.095 100.647 1.00 47.06 299 THR A C 1
ATOM 2298 O O . THR A 1 299 ? -37.121 -24.064 101.254 1.00 47.06 299 THR A O 1
ATOM 2301 N N . PRO A 1 300 ? -35.448 -22.571 100.953 1.00 49.69 300 PRO A N 1
ATOM 2302 C CA . PRO A 1 300 ? -35.215 -21.783 102.189 1.00 49.69 300 PRO A CA 1
ATOM 2303 C C . PRO A 1 300 ? -34.218 -20.599 101.993 1.00 49.69 300 PRO A C 1
ATOM 2305 O O . PRO A 1 300 ? -33.338 -20.653 101.147 1.00 49.69 300 PRO A O 1
ATOM 2308 N N . THR A 1 301 ? -34.475 -19.423 102.583 1.00 38.00 301 THR A N 1
ATOM 2309 C CA . THR A 1 301 ? -33.843 -18.858 103.809 1.00 38.00 301 THR A CA 1
ATOM 2310 C C . THR A 1 301 ? -32.474 -18.168 103.626 1.00 38.00 301 THR A C 1
ATOM 2312 O O . THR A 1 301 ? -31.463 -18.818 103.413 1.00 38.00 301 THR A O 1
ATOM 2315 N N . THR A 1 302 ? -32.514 -16.839 103.812 1.00 41.16 302 THR A N 1
ATOM 2316 C CA . THR A 1 302 ? -31.641 -15.922 104.589 1.00 41.16 302 THR A CA 1
ATOM 2317 C C . THR A 1 302 ? -30.114 -16.111 104.649 1.00 41.16 302 THR A C 1
ATOM 2319 O O . THR A 1 302 ? -29.620 -17.111 105.158 1.00 41.16 302 THR A O 1
ATOM 2322 N N . GLY A 1 303 ? -29.400 -15.025 104.318 1.00 40.94 303 GLY A N 1
ATOM 2323 C CA . GLY A 1 303 ? -27.986 -14.737 104.623 1.00 40.94 303 GLY A CA 1
ATOM 2324 C C . GLY A 1 303 ? -27.474 -13.690 103.624 1.00 40.94 303 GLY A C 1
ATOM 2325 O O . GLY A 1 303 ? -27.249 -14.037 102.474 1.00 40.94 303 GLY A O 1
ATOM 2326 N N . ASP A 1 304 ? -27.647 -12.390 103.857 1.00 38.97 304 ASP A N 1
ATOM 2327 C CA . ASP A 1 304 ? -26.864 -11.485 104.720 1.00 38.97 304 ASP A CA 1
ATOM 2328 C C . ASP A 1 304 ? -25.453 -11.173 104.179 1.00 38.97 304 ASP A C 1
ATOM 2330 O O . ASP A 1 304 ? -24.689 -12.077 103.849 1.00 38.97 304 ASP A O 1
ATOM 2334 N N . ASP A 1 305 ? -25.183 -9.866 104.111 1.00 39.19 305 ASP A N 1
ATOM 2335 C CA . ASP A 1 305 ? -23.915 -9.150 103.912 1.00 39.19 305 ASP A CA 1
ATOM 2336 C C . ASP A 1 305 ? -23.042 -9.381 102.657 1.00 39.19 305 ASP A C 1
ATOM 2338 O O . ASP A 1 305 ? -22.407 -10.413 102.462 1.00 39.19 305 ASP A O 1
ATOM 2342 N N . ALA A 1 306 ? -22.871 -8.317 101.861 1.00 43.50 306 ALA A N 1
ATOM 2343 C CA . ALA A 1 306 ? -21.677 -7.456 101.929 1.00 43.50 306 ALA A CA 1
ATOM 2344 C C . ALA A 1 306 ? -21.486 -6.630 100.640 1.00 43.50 306 ALA A C 1
ATOM 2346 O O . ALA A 1 306 ? -21.142 -7.114 99.564 1.00 43.50 306 ALA A O 1
ATOM 2347 N N . GLU A 1 307 ? -21.693 -5.337 100.832 1.00 47.25 307 GLU A N 1
ATOM 2348 C CA . GLU A 1 307 ? -21.174 -4.173 100.123 1.00 47.25 307 GLU A CA 1
ATOM 2349 C C . GLU A 1 307 ? -19.711 -4.299 99.637 1.00 47.25 307 GLU A C 1
ATOM 2351 O O . GLU A 1 307 ? -18.817 -4.604 100.422 1.00 47.25 307 GLU A O 1
ATOM 2356 N N . ALA A 1 308 ? -19.451 -3.968 98.362 1.00 43.31 308 ALA A N 1
ATOM 2357 C CA . ALA A 1 308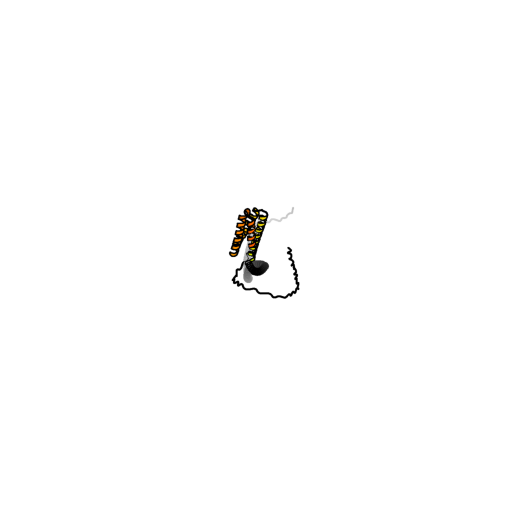 ? -18.191 -3.357 97.916 1.00 43.31 308 ALA A CA 1
ATOM 2358 C C . ALA A 1 308 ? -18.320 -2.736 96.509 1.00 43.31 308 ALA A C 1
ATOM 2360 O O . ALA A 1 308 ? -18.210 -3.400 95.480 1.00 43.31 308 ALA A O 1
ATOM 2361 N N . THR A 1 309 ? -18.499 -1.417 96.492 1.00 50.38 309 THR A N 1
ATOM 2362 C CA . THR A 1 309 ? -18.190 -0.505 95.378 1.00 50.38 309 THR A CA 1
ATOM 2363 C C . THR A 1 309 ? -16.672 -0.485 95.137 1.00 50.38 309 THR A C 1
ATOM 2365 O O . THR A 1 309 ? -15.912 -0.449 96.107 1.00 50.38 309 THR A O 1
ATOM 2368 N N . PRO A 1 310 ? -16.196 -0.461 93.877 1.00 56.84 310 PRO A N 1
ATOM 2369 C CA . PRO A 1 310 ? -15.487 0.746 93.438 1.00 56.84 310 PRO A CA 1
ATOM 2370 C C . PRO A 1 310 ? -15.741 1.152 91.969 1.00 56.84 310 PRO A C 1
ATOM 2372 O O . PRO A 1 310 ? -15.629 0.369 91.032 1.00 56.84 310 PRO A O 1
ATOM 2375 N N . THR A 1 311 ? -15.991 2.448 91.805 1.00 54.59 311 THR A N 1
ATOM 2376 C CA . THR A 1 311 ? -15.871 3.291 90.594 1.00 54.59 311 THR A CA 1
ATOM 2377 C C . THR A 1 311 ? -14.485 3.979 90.630 1.00 54.59 311 THR A C 1
ATOM 2379 O O . THR A 1 311 ? -13.921 4.036 91.727 1.00 54.59 311 THR A O 1
ATOM 2382 N N . PRO A 1 312 ? -13.952 4.683 89.600 1.00 61.94 312 PRO A N 1
ATOM 2383 C CA . PRO A 1 312 ? -14.007 4.604 88.125 1.00 61.94 312 PRO A CA 1
ATOM 2384 C C . PRO A 1 312 ? -12.590 4.394 87.512 1.00 61.94 312 PRO A C 1
ATOM 2386 O O . PRO A 1 312 ? -11.605 4.348 88.243 1.00 61.94 312 PRO A O 1
ATOM 2389 N N . THR A 1 313 ? -12.458 4.393 86.172 1.00 42.84 313 THR A N 1
ATOM 2390 C CA . THR A 1 313 ? -11.500 5.232 85.383 1.00 42.84 313 THR A CA 1
ATOM 2391 C C . THR A 1 313 ? -11.114 4.561 84.060 1.00 42.84 313 THR A C 1
ATOM 2393 O O . THR A 1 313 ? -10.491 3.508 84.072 1.00 42.84 313 THR A O 1
ATOM 2396 N N . ALA A 1 314 ? -11.422 5.208 82.929 1.00 46.91 314 ALA A N 1
ATOM 2397 C CA . ALA A 1 314 ? -10.442 5.681 81.936 1.00 46.91 314 ALA A CA 1
ATOM 2398 C C . ALA A 1 314 ? -11.129 6.023 80.602 1.00 46.91 314 ALA A C 1
ATOM 2400 O O . ALA A 1 314 ? -11.528 5.162 79.825 1.00 46.91 314 ALA A O 1
ATOM 2401 N N . THR A 1 315 ? -11.211 7.325 80.352 1.00 52.88 315 THR A N 1
ATOM 2402 C CA . THR A 1 315 ? -11.345 7.975 79.048 1.00 52.88 315 THR A CA 1
ATOM 2403 C C . THR A 1 315 ? -10.251 7.523 78.087 1.00 52.88 315 THR A C 1
ATOM 2405 O O . THR A 1 315 ? -9.086 7.677 78.437 1.00 52.88 315 THR A O 1
ATOM 2408 N N . LEU A 1 316 ? -10.602 7.130 76.857 1.00 51.97 316 LEU A N 1
ATOM 2409 C CA . LEU A 1 316 ? -9.762 7.363 75.676 1.00 51.97 316 LEU A CA 1
ATOM 2410 C C . LEU A 1 316 ? -10.622 7.623 74.431 1.00 51.97 316 LEU A C 1
ATOM 2412 O O . LEU A 1 316 ? -11.283 6.744 73.889 1.00 51.97 316 LEU A O 1
ATOM 2416 N N . THR A 1 317 ? -10.563 8.874 73.987 1.00 54.59 317 THR A N 1
ATOM 2417 C CA . THR A 1 317 ? -10.863 9.344 72.634 1.00 54.59 317 THR A CA 1
ATOM 2418 C C . THR A 1 317 ? -9.840 8.764 71.652 1.00 54.59 317 THR A C 1
ATOM 2420 O O . THR A 1 317 ? -8.651 8.737 71.980 1.00 54.59 317 THR A O 1
ATOM 2423 N N . PRO A 1 318 ? -10.239 8.463 70.407 1.00 60.62 318 PRO A N 1
ATOM 2424 C CA . PRO A 1 318 ? -9.384 8.866 69.302 1.00 60.62 318 PRO A CA 1
ATOM 2425 C C . PRO A 1 318 ? -10.142 9.660 68.239 1.00 60.62 318 PRO A C 1
ATOM 2427 O O . PRO A 1 318 ? -11.216 9.311 67.758 1.00 60.62 318 PRO A O 1
ATOM 2430 N N . LYS A 1 319 ? -9.493 10.769 67.905 1.00 58.25 319 LYS A N 1
ATOM 2431 C CA . LYS A 1 319 ? -9.682 11.631 66.751 1.00 58.25 319 LYS A CA 1
ATOM 2432 C C . LYS A 1 319 ? -8.989 10.966 65.555 1.00 58.25 319 LYS A C 1
ATOM 2434 O O . LYS A 1 319 ? -7.830 10.581 65.664 1.00 58.25 319 LYS A O 1
ATOM 2439 N N . SER A 1 320 ? -9.669 10.869 64.423 1.00 58.22 320 SER A N 1
ATOM 2440 C CA . SER A 1 320 ? -9.062 10.707 63.094 1.00 58.22 320 SER A CA 1
ATOM 2441 C C . SER A 1 320 ? -9.951 11.514 62.151 1.00 58.22 320 SER A C 1
ATOM 2443 O O . SER A 1 320 ? -11.140 11.242 62.044 1.00 58.22 320 SER A O 1
ATOM 2445 N N . GLU A 1 321 ? -9.565 12.737 61.795 1.00 55.62 321 GLU A N 1
ATOM 2446 C CA . GLU A 1 321 ? -8.535 13.071 60.795 1.00 55.62 321 GLU A CA 1
ATOM 2447 C C . GLU A 1 321 ? -9.016 12.652 59.404 1.00 55.62 321 GLU A C 1
ATOM 2449 O O . GLU A 1 321 ? -8.836 11.529 58.952 1.00 55.62 321 GLU A O 1
ATOM 2454 N N . VAL A 1 322 ? -9.741 13.591 58.796 1.00 51.03 322 VAL A N 1
ATOM 2455 C CA . VAL A 1 322 ? -10.217 13.555 57.419 1.00 51.03 322 VAL A CA 1
ATOM 2456 C C . VAL A 1 322 ? -9.091 14.119 56.561 1.00 51.03 322 VAL A C 1
ATOM 2458 O O . VAL A 1 322 ? -8.834 15.322 56.597 1.00 51.03 322 VAL A O 1
ATOM 2461 N N . GLU A 1 323 ? -8.417 13.253 55.813 1.00 57.19 323 GLU A N 1
ATOM 2462 C CA . GLU A 1 323 ? -7.465 13.641 54.777 1.00 57.19 323 GLU A CA 1
ATOM 2463 C C . GLU A 1 323 ? -8.215 13.719 53.440 1.00 57.19 323 GLU A C 1
ATOM 2465 O O . GLU A 1 323 ? -8.716 12.723 52.922 1.00 57.19 323 GLU A O 1
ATOM 2470 N N . ALA A 1 324 ? -8.365 14.936 52.916 1.00 57.97 324 ALA A N 1
ATOM 2471 C CA . ALA A 1 324 ? -8.937 15.192 51.601 1.00 57.97 324 ALA A CA 1
ATOM 2472 C C . ALA A 1 324 ? -7.813 15.212 50.557 1.00 57.97 324 ALA A C 1
ATOM 2474 O O . ALA A 1 324 ? -6.937 16.077 50.594 1.00 57.97 324 ALA A O 1
ATOM 2475 N N . THR A 1 325 ? -7.849 14.275 49.611 1.00 57.81 325 THR A N 1
ATOM 2476 C CA . THR A 1 325 ? -6.961 14.248 48.441 1.00 57.81 325 THR A CA 1
ATOM 2477 C C . THR A 1 325 ? -7.520 15.144 47.324 1.00 57.81 325 THR A C 1
ATOM 2479 O O . THR A 1 325 ? -8.712 15.054 47.023 1.00 57.81 325 THR A O 1
ATOM 2482 N N . PRO A 1 326 ? -6.703 16.007 46.688 1.00 71.38 326 PRO A N 1
ATOM 2483 C CA . PRO A 1 326 ? -7.151 16.876 45.602 1.00 71.38 326 PRO A CA 1
ATOM 2484 C C . PRO A 1 326 ? -7.189 16.169 44.236 1.00 71.38 326 PRO A C 1
ATOM 2486 O O . PRO A 1 326 ? -6.253 15.477 43.838 1.00 71.38 326 PRO A O 1
ATOM 2489 N N . THR A 1 327 ? -8.264 16.429 43.493 1.00 64.44 327 THR A N 1
ATOM 2490 C CA . THR A 1 327 ? -8.475 16.078 42.081 1.00 64.44 327 THR A CA 1
ATOM 2491 C C . THR A 1 327 ? -7.585 16.920 41.151 1.00 64.44 327 THR A C 1
ATOM 2493 O O . THR A 1 327 ? -7.616 18.149 41.260 1.00 64.44 327 THR A O 1
ATOM 2496 N N . PRO A 1 328 ? -6.838 16.324 40.199 1.00 71.75 328 PRO A N 1
ATOM 2497 C CA . PRO A 1 328 ? -6.144 17.080 39.162 1.00 71.75 328 PRO A CA 1
ATOM 2498 C C . PRO A 1 328 ? -7.038 17.414 37.954 1.00 71.75 328 PRO A C 1
ATOM 2500 O O . PRO A 1 328 ? -7.802 16.598 37.442 1.00 71.75 328 PRO A O 1
ATOM 2503 N N . THR A 1 329 ? -6.876 18.656 37.511 1.00 62.34 329 THR A N 1
ATOM 2504 C CA . THR A 1 329 ? -7.391 19.330 36.314 1.00 62.34 329 THR A CA 1
ATOM 2505 C C . THR A 1 329 ? -7.014 18.644 34.991 1.00 62.34 329 THR A C 1
ATOM 2507 O O . THR A 1 329 ? -5.837 18.342 34.798 1.00 62.34 329 THR A O 1
ATOM 2510 N N . PRO A 1 330 ? -7.936 18.538 34.015 1.00 65.56 330 PRO A N 1
ATOM 2511 C CA . PRO A 1 330 ? -7.587 18.440 32.599 1.00 65.56 330 PRO A CA 1
ATOM 2512 C C . PRO A 1 330 ? -7.673 19.817 31.912 1.00 65.56 330 PRO A C 1
ATOM 2514 O O . PRO A 1 330 ? -8.711 20.479 31.947 1.00 65.56 330 PRO A O 1
ATOM 2517 N N . THR A 1 331 ? -6.576 20.246 31.284 1.00 59.75 331 THR A N 1
ATOM 2518 C CA . THR A 1 331 ? -6.526 21.415 30.386 1.00 59.75 331 THR A CA 1
ATOM 2519 C C . THR A 1 331 ? -6.555 20.924 28.930 1.00 59.75 331 THR A C 1
ATOM 2521 O O . THR A 1 331 ? -5.823 19.978 28.634 1.00 59.75 331 THR A O 1
ATOM 2524 N N . PRO A 1 332 ? -7.372 21.525 28.044 1.00 68.81 332 PRO A N 1
ATOM 2525 C CA . PRO A 1 332 ? -7.347 21.289 26.597 1.00 68.81 332 PRO A CA 1
ATOM 2526 C C . PRO A 1 332 ? -6.206 22.010 25.865 1.00 68.81 332 PRO A C 1
ATOM 2528 O O . PRO A 1 332 ? -5.770 23.087 26.339 1.00 68.81 332 PRO A O 1
#

Radius of gyration: 97.24 Å; chains: 1; bounding box: 155×100×272 Å

Sequence (332 aa):
MSTENTSPPKPSFGRRIVLAVKAFLRAVLLVLISLILVTALVLVGSQLLGRGYFMQSVDKNTSQIHDLSIRHDQDNELITQRLADLLVRLNVLEIQSDTDKQTIADLQTQLTAAEEALQEQATSLENVPALQVALDEYGAALTALETWLEGYDANLEGLQSDVDNLSQSAEADRAEIQALSEKLQTQDTLVTLRHELELLKAMELITRARVSIGQHNIGLAQDDLQAARELLSALSAEVPEYQAASLADIILRLELAEKNLVEAPDLVDQDLEVAWQLLLPGLQSYDSTDDATSTPTATPTTGDDAEATPTPTATLTPKSEVEATPTPTPTP

Foldseek 3Di:
DDDDDDDDDDDDPVVVVVVVVVVVVVVVVVVVVVVVVVVVVVVVVVPVVPDDDPVPVVVVVVVVVVVVVVVVVVVVVVVVVVVVVVVVVVVVVVVVVVVVVVVVVVVVVVVVVVVVVVVVVVVVVVCVVVVVVVVVVVVVVVVVVVVVVVVVVVVVVVVVVVVVVVVVVVVVVVVVVVVVVVVVVVCPVVVVVVLVVLLVQLLVLLVVLLVCLVVVNLVSSLVSLVVSLVSLCVSLVVDDPVLVVLSVVLSVLSVVLNVCSPPCVPVSSVSSVVSSVSCVVPSPPPPPPDPDDDDDDDDDDDDDDDDDDDDDDDDDDDDDDDDDDDDDDDDD